Protein 6BNZ (pdb70)

Nearest PDB structures (foldseek):
  6bnz-assembly1_A  TM=1.004E+00  e=2.326E-63  Zea mays
  6bnx-assembly1_A  TM=9.933E-01  e=1.736E-59  Zea mays
  5d7z-assembly1_A  TM=9.931E-01  e=3.543E-59  Zea mays
  4mts-assembly1_B  TM=9.315E-01  e=2.287E-12  Pseudomonas aeruginosa PAO1
  4mtr-assembly1_B  TM=9.724E-01  e=2.777E-11  Pseudomonas aeruginosa PAO1

Structure (mmCIF, N/CA/C/O backbone):
data_6BNZ
#
_entry.id   6BNZ
#
_cell.length_a   69.890
_cell.length_b   69.890
_cell.length_c   119.690
_cell.angle_alpha   90.00
_cell.angle_beta   90.00
_cell.angle_gamma   90.00
#
_symmetry.space_group_name_H-M   'P 41 21 2'
#
loop_
_entity.id
_entity.type
_entity.pdbx_description
1 polymer 'Lactoylglutathione lyase'
2 non-polymer 'COBALT (II) ION'
3 non-polymer GLUTATHIONE
4 non-polymer 'FORMIC ACID'
5 water water
#
loop_
_atom_site.group_PDB
_atom_site.id
_atom_site.type_symbol
_atom_site.label_atom_id
_atom_site.label_alt_id
_atom_site.label_comp_id
_atom_site.label_asym_id
_atom_site.label_entity_id
_atom_site.label_seq_id
_atom_site.pdbx_PDB_ins_code
_atom_site.Cartn_x
_atom_site.Cartn_y
_atom_site.Cartn_z
_atom_site.occupancy
_atom_site.B_iso_or_equiv
_atom_site.auth_seq_id
_atom_site.auth_comp_id
_atom_site.auth_asym_id
_atom_site.auth_atom_id
_atom_site.pdbx_PDB_model_num
ATOM 1 N N . VAL A 1 20 ? -11.370 -1.362 -7.791 1.00 68.29 14 VAL A N 1
ATOM 2 C CA . VAL A 1 20 ? -12.141 -0.226 -8.400 1.00 73.74 14 VAL A CA 1
ATOM 3 C C . VAL A 1 20 ? -12.122 1.050 -7.514 1.00 74.00 14 VAL A C 1
ATOM 4 O O . VAL A 1 20 ? -13.074 1.826 -7.459 1.00 80.11 14 VAL A O 1
ATOM 8 N N . VAL A 1 21 ? -11.000 1.259 -6.835 1.00 78.22 15 VAL A N 1
ATOM 9 C CA . VAL A 1 21 ? -10.682 2.550 -6.210 1.00 65.39 15 VAL A CA 1
ATOM 10 C C . VAL A 1 21 ? -9.685 3.339 -7.125 1.00 61.54 15 VAL A C 1
ATOM 11 O O . VAL A 1 21 ? -9.088 4.353 -6.726 1.00 57.49 15 VAL A O 1
ATOM 15 N N . ASP A 1 22 ? -9.568 2.855 -8.377 1.00 62.82 16 ASP A N 1
ATOM 16 C CA . ASP A 1 22 ? -9.199 3.645 -9.599 1.00 52.11 16 ASP A CA 1
ATOM 17 C C . ASP A 1 22 ? -10.136 4.851 -9.936 1.00 43.87 16 ASP A C 1
ATOM 18 O O . ASP A 1 22 ? -9.982 5.543 -10.964 1.00 42.31 16 ASP A O 1
ATOM 23 N N . TRP A 1 23 ? -11.126 5.078 -9.079 1.00 35.52 17 TRP A N 1
ATOM 24 C CA . TRP A 1 23 ? -11.778 6.389 -9.032 1.00 30.80 17 TRP A CA 1
ATOM 25 C C . TRP A 1 23 ? -10.706 7.476 -8.822 1.00 30.26 17 TRP A C 1
ATOM 26 O O . TRP A 1 23 ? -10.792 8.581 -9.404 1.00 27.66 17 TRP A O 1
ATOM 37 N N . HIS A 1 24 ? -9.705 7.193 -7.965 1.00 27.36 18 HIS A N 1
ATOM 38 C CA . HIS A 1 24 ? -8.651 8.219 -7.721 1.00 30.96 18 HIS A CA 1
ATOM 39 C C . HIS A 1 24 ? -8.071 8.766 -9.026 1.00 33.28 18 HIS A C 1
ATOM 40 O O . HIS A 1 24 ? -7.834 9.987 -9.150 1.00 31.92 18 HIS A O 1
ATOM 47 N N . LYS A 1 25 ? -7.855 7.876 -10.001 1.00 32.56 19 LYS A N 1
ATOM 48 C CA . LYS A 1 25 ? -7.249 8.207 -11.296 1.00 33.77 19 LYS A CA 1
ATOM 49 C C . LYS A 1 25 ? -8.164 9.030 -12.203 1.00 31.54 19 LYS A C 1
ATOM 50 O O . LYS A 1 25 ? -7.688 9.886 -12.946 1.00 40.06 19 LYS A O 1
ATOM 56 N N . HIS A 1 26 ? -9.469 8.815 -12.090 1.00 28.95 20 HIS A N 1
ATOM 57 C CA . HIS A 1 26 ? -10.457 9.520 -12.892 1.00 30.00 20 HIS A CA 1
ATOM 58 C C . HIS A 1 26 ? -10.940 10.842 -12.281 1.00 29.28 20 HIS A C 1
ATOM 59 O O . HIS A 1 26 ? -11.522 11.647 -12.979 1.00 32.73 20 HIS A O 1
ATOM 66 N N . ASP A 1 27 ? -10.727 11.066 -10.996 1.00 24.92 21 ASP A N 1
ATOM 67 C CA . ASP A 1 27 ? -11.189 12.333 -10.345 1.00 20.94 21 ASP A CA 1
ATOM 68 C C . ASP A 1 27 ? -10.204 13.445 -10.677 1.00 21.71 21 ASP A C 1
ATOM 69 O O . ASP A 1 27 ? -9.102 13.170 -11.185 1.00 26.40 21 ASP A O 1
ATOM 74 N N . SER A 1 28 ? -10.603 14.684 -10.397 1.00 19.95 22 SER A N 1
ATOM 75 C CA . SER A 1 28 ? -9.711 15.843 -10.477 1.00 22.00 22 SER A CA 1
ATOM 76 C C . SER A 1 28 ? -9.839 16.581 -9.147 1.00 22.86 22 SER A C 1
ATOM 77 O O . SER A 1 28 ? -10.603 17.551 -9.008 1.00 24.59 22 SER A O 1
ATOM 80 N N . LYS A 1 29 ? -9.080 16.153 -8.146 1.00 20.55 23 LYS A N 1
ATOM 81 C CA . LYS A 1 29 ? -9.158 16.779 -6.806 1.00 16.96 23 LYS A CA 1
ATOM 82 C C . LYS A 1 29 ? -8.300 18.003 -6.711 1.00 17.82 23 LYS A C 1
ATOM 83 O O . LYS A 1 29 ? -7.388 18.141 -7.515 1.00 20.89 23 LYS A O 1
ATOM 89 N N . ARG A 1 30 ? -8.641 18.881 -5.761 1.00 19.68 24 ARG A N 1
ATOM 90 C CA . ARG A 1 30 ? -7.922 20.174 -5.663 1.00 19.58 24 ARG A CA 1
ATOM 91 C C . ARG A 1 30 ? -7.991 20.568 -4.243 1.00 20.38 24 ARG A C 1
ATOM 92 O O . ARG A 1 30 ? -9.058 20.516 -3.625 1.00 19.65 24 ARG A O 1
ATOM 100 N N . MET A 1 31 ? -6.841 20.991 -3.690 1.00 19.82 25 MET A N 1
ATOM 101 C CA . MET A 1 31 ? -6.834 21.608 -2.352 1.00 18.14 25 MET A CA 1
ATOM 102 C C . MET A 1 31 ? -7.557 22.963 -2.449 1.00 18.38 25 MET A C 1
ATOM 103 O O . MET A 1 31 ? -7.176 23.784 -3.330 1.00 19.48 25 MET A O 1
ATOM 108 N N . LEU A 1 32 ? -8.606 23.152 -1.633 1.00 15.83 26 LEU A N 1
ATOM 109 C CA . LEU A 1 32 ? -9.464 24.400 -1.757 1.00 17.51 26 LEU A CA 1
ATOM 110 C C . LEU A 1 32 ? -9.045 25.403 -0.705 1.00 17.96 26 LEU A C 1
ATOM 111 O O . LEU A 1 32 ? -8.695 26.588 -1.038 1.00 17.11 26 LEU A O 1
ATOM 116 N N . HIS A 1 33 ? -9.069 25.045 0.565 1.00 16.49 27 HIS A N 1
ATOM 117 C CA . HIS A 1 33 ? -8.685 26.024 1.626 1.00 1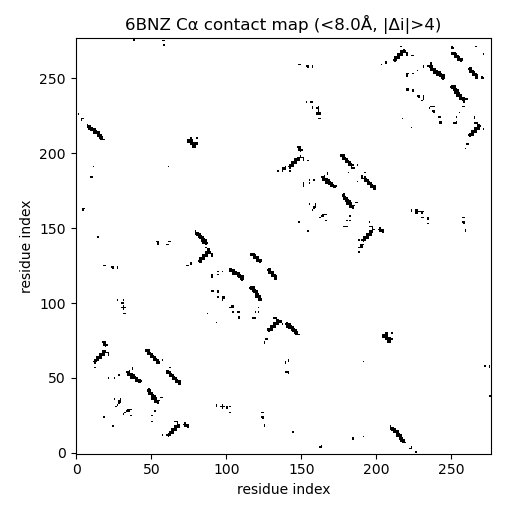6.05 27 HIS A CA 1
ATOM 118 C C . HIS A 1 33 ? -8.462 25.349 2.926 1.00 19.08 27 HIS A C 1
ATOM 119 O O . HIS A 1 33 ? -8.941 24.220 3.154 1.00 17.78 27 HIS A O 1
ATOM 126 N N . ALA A 1 34 ? -7.744 26.038 3.806 1.00 17.57 28 ALA A N 1
ATOM 127 C CA . ALA A 1 34 ? -7.670 25.680 5.198 1.00 15.79 28 ALA A CA 1
ATOM 128 C C . ALA A 1 34 ? -8.628 26.545 5.955 1.00 18.98 28 ALA A C 1
ATOM 129 O O . ALA A 1 34 ? -8.616 27.762 5.739 1.00 18.68 28 ALA A O 1
ATOM 131 N N . VAL A 1 35 ? -9.359 25.952 6.870 1.00 16.91 29 VAL A N 1
ATOM 132 C CA . VAL A 1 35 ? -10.320 26.694 7.673 1.00 16.06 29 VAL A CA 1
ATOM 133 C C . VAL A 1 35 ? -9.794 26.723 9.086 1.00 17.73 29 VAL A C 1
ATOM 134 O O . VAL A 1 35 ? -9.412 25.679 9.671 1.00 17.45 29 VAL A O 1
ATOM 138 N N . TYR A 1 36 ? -9.736 27.906 9.682 1.00 18.21 30 TYR A N 1
ATOM 139 C CA . TYR A 1 36 ? -9.286 28.000 11.056 1.00 17.52 30 TYR A CA 1
ATOM 140 C C . TYR A 1 36 ? -9.771 29.315 11.696 1.00 18.81 30 TYR A C 1
ATOM 141 O O . TYR A 1 36 ? -10.288 30.188 10.980 1.00 19.27 30 TYR A O 1
ATOM 150 N N . ARG A 1 37 ? -9.616 29.403 13.017 1.00 18.17 31 ARG A N 1
ATOM 151 C CA . ARG A 1 37 ? -10.316 30.438 13.813 1.00 17.99 31 ARG A CA 1
ATOM 152 C C . ARG A 1 37 ? -9.351 31.528 14.239 1.00 19.52 31 ARG A C 1
ATOM 153 O O . ARG A 1 37 ? -8.185 31.268 14.535 1.00 19.88 31 ARG A O 1
ATOM 161 N N . VAL A 1 38 ? -9.873 32.766 14.286 1.00 20.50 32 VAL A N 1
ATOM 162 C CA . VAL A 1 38 ? -9.029 33.951 14.608 1.00 21.52 32 VAL A CA 1
ATOM 163 C C . VAL A 1 38 ? -9.761 34.787 15.655 1.00 21.51 32 VAL A C 1
ATOM 164 O O . VAL A 1 38 ? -10.979 34.900 15.626 1.00 22.12 32 VAL A O 1
ATOM 168 N N . GLY A 1 39 ? -8.968 35.347 16.585 1.00 25.16 33 GLY A N 1
ATOM 169 C CA . GLY A 1 39 ? -9.482 36.201 17.691 1.00 26.99 33 GLY A CA 1
ATOM 170 C C . GLY A 1 39 ? -9.969 37.569 17.267 1.00 28.76 33 GLY A C 1
ATOM 171 O O . GLY A 1 39 ? -10.955 38.109 17.818 1.00 31.94 33 GLY A O 1
ATOM 172 N N . ASP A 1 40 ? -9.352 38.075 16.202 1.00 28.48 34 ASP A N 1
ATOM 173 C CA . ASP A 1 40 ? -9.586 39.457 15.734 1.00 29.28 34 ASP A CA 1
ATOM 174 C C . ASP A 1 40 ? -9.472 39.470 14.213 1.00 26.41 34 ASP A C 1
ATOM 175 O O . ASP A 1 40 ? -8.374 39.483 13.677 1.00 27.09 34 ASP A O 1
ATOM 180 N N . LEU A 1 41 ? -10.613 39.457 13.546 1.00 26.17 35 LEU A N 1
ATOM 181 C CA . LEU A 1 41 ? -10.653 39.311 12.081 1.00 28.07 35 LEU A CA 1
ATOM 182 C C . LEU A 1 41 ? -9.962 40.446 11.343 1.00 27.70 35 LEU A C 1
ATOM 183 O O . 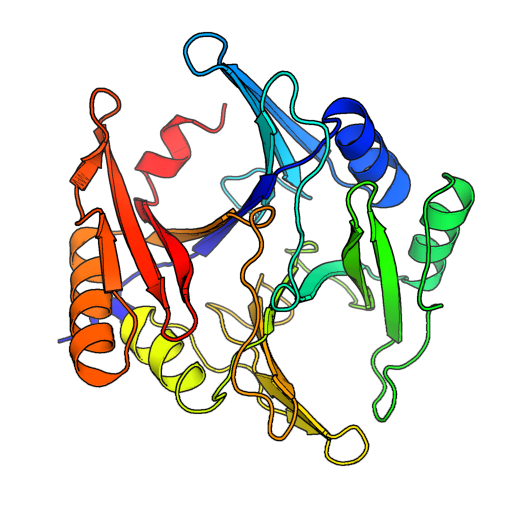LEU A 1 41 ? -9.105 40.227 10.475 1.00 25.92 35 LEU A O 1
ATOM 188 N N . ASP A 1 42 ? -10.260 41.686 11.755 1.00 30.04 36 ASP A N 1
ATOM 189 C CA . ASP A 1 42 ? -9.615 42.819 11.127 1.00 28.50 36 ASP A CA 1
ATOM 190 C C . ASP A 1 42 ? -8.106 42.842 11.323 1.00 26.04 36 ASP A C 1
ATOM 191 O O . ASP A 1 42 ? -7.360 43.194 10.390 1.00 26.78 36 ASP A O 1
ATOM 196 N N . ARG A 1 43 ? -7.622 42.411 12.502 1.00 27.03 37 ARG A N 1
ATOM 197 C CA . ARG A 1 43 ? -6.207 42.373 12.775 1.00 26.70 37 ARG A CA 1
ATOM 198 C C . ARG A 1 43 ? -5.499 41.348 11.867 1.00 25.01 37 ARG A C 1
ATOM 199 O O . ARG A 1 43 ? -4.446 41.595 11.313 1.00 25.19 37 ARG A O 1
ATOM 207 N N . THR A 1 44 ? -6.162 40.194 11.702 1.00 21.14 38 THR A N 1
ATOM 208 C CA . THR A 1 44 ? -5.551 39.167 10.823 1.00 22.33 38 THR A CA 1
ATOM 209 C C . THR A 1 44 ? -5.592 39.584 9.369 1.00 20.56 38 THR A C 1
ATOM 210 O O . THR A 1 44 ? -4.616 39.354 8.656 1.00 20.71 38 THR A O 1
ATOM 214 N N . ILE A 1 45 ? -6.718 40.127 8.918 1.00 21.29 39 ILE A N 1
ATOM 215 C CA . ILE A 1 45 ? -6.809 40.622 7.535 1.00 21.21 39 ILE A CA 1
ATOM 216 C C . ILE A 1 45 ? -5.653 41.609 7.246 1.00 21.44 39 ILE A C 1
ATOM 217 O O . ILE A 1 45 ? -4.956 41.491 6.192 1.00 22.73 39 ILE A O 1
ATOM 222 N N . LYS A 1 46 ? -5.457 42.553 8.181 1.00 22.22 40 LYS A N 1
ATOM 223 C CA . LYS A 1 46 ? -4.445 43.578 7.965 1.00 24.25 40 LYS A CA 1
ATOM 224 C C . LYS A 1 46 ? -3.063 42.921 7.928 1.00 21.45 40 LYS A C 1
ATOM 225 O O . LYS A 1 46 ? -2.261 43.222 7.057 1.00 22.57 40 LYS A O 1
ATOM 231 N N . TYR A 1 47 ? -2.832 41.970 8.844 1.00 22.35 41 TYR A N 1
ATOM 232 C CA . TYR A 1 47 ? -1.532 41.286 8.844 1.00 23.05 41 TYR A CA 1
ATOM 233 C C . TYR A 1 47 ? -1.320 40.501 7.525 1.00 22.61 41 TYR A C 1
ATOM 234 O O . TYR A 1 47 ? -0.250 40.574 6.891 1.00 20.95 41 TYR A O 1
ATOM 243 N N . TYR A 1 48 ? -2.332 39.735 7.081 1.00 19.45 42 TYR A N 1
ATOM 244 C CA . TYR A 1 48 ? -2.059 38.964 5.851 1.00 19.64 42 TYR A CA 1
ATOM 245 C C . TYR A 1 48 ? -1.902 39.805 4.571 1.00 20.24 42 TYR A C 1
ATOM 246 O O . TYR A 1 48 ? -1.155 39.437 3.666 1.00 20.99 42 TYR A O 1
ATOM 255 N N . THR A 1 49 ? -2.687 40.884 4.475 1.00 21.12 43 THR A N 1
ATOM 256 C CA . THR A 1 49 ? -2.569 41.723 3.259 1.00 21.81 43 THR A CA 1
ATOM 257 C C . THR A 1 49 ? -1.228 42.521 3.287 1.00 20.64 43 THR A C 1
ATOM 258 O O . THR A 1 49 ? -0.455 42.484 2.302 1.00 22.38 43 THR A O 1
ATOM 262 N N . GLU A 1 50 ? -0.950 43.133 4.425 1.00 22.36 44 GLU A N 1
ATOM 263 C CA . GLU A 1 50 ? 0.220 44.029 4.518 1.00 24.85 44 GLU A CA 1
ATOM 264 C C . GLU A 1 50 ? 1.561 43.269 4.694 1.00 23.77 44 GLU A C 1
ATOM 265 O O . GLU A 1 50 ? 2.547 43.572 3.969 1.00 24.03 44 GLU A O 1
ATOM 271 N N . CYS A 1 51 ? 1.608 42.298 5.610 1.00 23.14 45 CYS A N 1
ATOM 272 C CA . CYS A 1 51 ? 2.842 41.508 5.836 1.00 21.89 45 CYS A CA 1
ATOM 273 C C . CYS A 1 51 ? 3.062 40.451 4.752 1.00 22.73 45 CYS A C 1
ATOM 274 O O . CYS A 1 51 ? 4.159 40.319 4.208 1.00 23.30 45 CYS A O 1
ATOM 277 N N . PHE A 1 52 ? 2.000 39.694 4.435 1.00 22.52 46 PHE A N 1
ATOM 278 C CA . PHE A 1 52 ? 2.178 38.555 3.559 1.00 20.89 46 PHE A CA 1
ATOM 279 C C . PHE A 1 52 ? 1.826 38.753 2.097 1.00 22.49 46 PHE A C 1
ATOM 280 O O . PHE A 1 52 ? 2.106 37.856 1.278 1.00 24.47 46 PHE A O 1
ATOM 288 N N . GLY A 1 53 ? 1.231 39.902 1.764 1.00 21.46 47 GLY A N 1
ATOM 289 C CA . GLY A 1 53 ? 0.845 40.225 0.391 1.00 22.65 47 GLY A CA 1
ATOM 290 C C . GLY A 1 53 ? -0.328 39.418 -0.141 1.00 21.21 47 GLY A C 1
ATOM 291 O O . GLY A 1 53 ? -0.512 39.315 -1.360 1.00 22.75 47 GLY A O 1
ATOM 292 N N . MET A 1 54 ? -1.157 38.911 0.771 1.00 21.42 48 MET A N 1
ATOM 293 C CA . MET A 1 54 ? -2.366 38.217 0.337 1.00 18.91 48 MET A CA 1
ATOM 294 C C . MET A 1 54 ? -3.407 39.233 -0.126 1.00 20.85 48 MET A C 1
ATOM 295 O O . MET A 1 54 ? -3.354 40.443 0.251 1.00 21.63 48 MET A O 1
ATOM 300 N N . LYS A 1 55 ? -4.380 38.735 -0.889 1.00 20.18 49 LYS A N 1
ATOM 301 C CA . LYS A 1 55 ? -5.562 39.524 -1.259 1.00 19.47 49 LYS A CA 1
ATOM 302 C C . LYS A 1 55 ? -6.682 39.132 -0.336 1.00 22.61 49 LYS A C 1
ATOM 303 O O . LYS A 1 55 ? -6.882 37.947 -0.061 1.00 21.60 49 LYS A O 1
ATOM 309 N N . LEU A 1 56 ? -7.523 40.098 0.030 1.00 21.06 50 LEU A N 1
ATOM 310 C CA . LEU A 1 56 ? -8.797 39.809 0.681 1.00 21.68 50 LEU A CA 1
ATOM 311 C C . LEU A 1 56 ? -9.749 39.497 -0.439 1.00 22.75 50 LEU A C 1
ATOM 312 O O . LEU A 1 56 ? -10.058 40.381 -1.304 1.00 23.07 50 LEU A O 1
ATOM 317 N N . LEU A 1 57 ? -10.276 38.269 -0.425 1.00 21.62 51 LEU A N 1
ATOM 318 C CA . LEU A 1 57 ? -11.049 37.787 -1.575 1.00 20.98 51 LEU A CA 1
ATOM 319 C C . LEU A 1 57 ? -12.524 38.026 -1.349 1.00 22.90 51 LEU A C 1
ATOM 320 O O . LEU A 1 57 ? -13.221 38.530 -2.241 1.00 26.29 51 LEU A O 1
ATOM 325 N N . ARG A 1 58 ? -13.031 37.666 -0.189 1.00 23.48 52 ARG A N 1
ATOM 326 C CA . ARG A 1 58 ? -14.467 37.686 0.162 1.00 25.85 52 ARG A CA 1
ATOM 327 C C . ARG A 1 58 ? -14.541 37.814 1.679 1.00 25.75 52 ARG A C 1
ATOM 328 O O . ARG A 1 58 ? -13.683 37.275 2.422 1.00 24.39 52 ARG A O 1
ATOM 336 N N . LYS A 1 59 ? -15.602 38.455 2.148 1.00 27.21 53 LYS A N 1
ATOM 337 C CA . LYS A 1 59 ? -15.883 38.521 3.564 1.00 30.95 53 LYS A CA 1
ATOM 338 C C . LYS A 1 59 ? -17.373 38.238 3.668 1.00 33.55 53 LYS A C 1
ATOM 339 O O . LYS A 1 59 ? -18.143 38.706 2.812 1.00 32.70 53 LYS A O 1
ATOM 345 N N . ARG A 1 60 ? -17.795 37.434 4.635 1.00 32.34 54 ARG A N 1
ATOM 346 C CA . ARG A 1 60 ? -19.235 37.096 4.816 1.00 33.26 54 ARG A CA 1
ATOM 347 C C . ARG A 1 60 ? -19.592 37.138 6.291 1.00 33.54 54 ARG A C 1
ATOM 348 O O . ARG A 1 60 ? -19.076 36.329 7.088 1.00 29.21 54 ARG A O 1
ATOM 356 N N . ASP A 1 61 ? -20.516 38.020 6.653 1.00 33.60 55 ASP A N 1
ATOM 357 C CA . ASP A 1 61 ? -21.021 38.045 8.040 1.00 35.47 55 ASP A CA 1
ATOM 358 C C . ASP A 1 61 ? -22.228 37.119 8.232 1.00 38.64 55 ASP A C 1
ATOM 359 O O . ASP A 1 61 ? -23.088 37.034 7.372 1.00 38.71 55 ASP A O 1
ATOM 364 N N . VAL A 1 62 ? -22.257 36.339 9.310 1.00 35.30 56 VAL A N 1
ATOM 365 C CA . VAL A 1 62 ? -23.332 35.342 9.522 1.00 36.05 56 VAL A CA 1
ATOM 366 C C . VAL A 1 62 ? -23.951 35.530 10.948 1.00 43.86 56 VAL A C 1
ATOM 367 O O . VAL A 1 62 ? -23.833 34.621 11.783 1.00 39.38 56 VAL A O 1
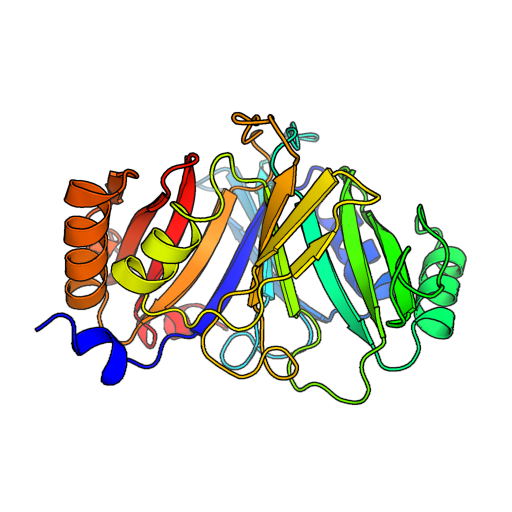ATOM 371 N N . PRO A 1 63 ? -24.625 36.686 11.218 1.00 44.05 57 PRO A N 1
ATOM 372 C CA . PRO A 1 63 ? -25.267 36.906 12.548 1.00 46.58 57 PRO A CA 1
ATOM 373 C C . PRO A 1 63 ? -26.199 35.815 13.075 1.00 45.72 57 PRO A C 1
ATOM 374 O O . PRO A 1 63 ? -26.166 35.509 14.261 1.00 42.80 57 PRO A O 1
ATOM 378 N N . ASP A 1 64 ? -26.992 35.182 12.217 1.00 49.85 58 ASP A N 1
ATOM 379 C CA . ASP A 1 64 ? -27.862 34.081 12.687 1.00 53.36 58 ASP A CA 1
ATOM 380 C C . ASP A 1 64 ? -27.092 32.967 13.404 1.00 52.82 58 ASP A C 1
ATOM 381 O O . ASP A 1 64 ? -27.640 32.322 14.308 1.00 51.41 58 ASP A O 1
ATOM 386 N N . GLU A 1 65 ? -25.826 32.764 13.008 1.00 47.42 59 GLU A N 1
ATOM 387 C CA . GLU A 1 65 ? -24.987 31.683 13.538 1.00 44.70 59 GLU A CA 1
ATOM 388 C C . GLU A 1 65 ? -23.808 32.209 14.359 1.00 37.74 59 GLU A C 1
ATOM 389 O O . GLU A 1 65 ? -22.958 31.423 14.835 1.00 39.52 59 GLU A O 1
ATOM 395 N N . LYS A 1 66 ? -23.783 33.534 14.522 1.00 33.17 60 LYS A N 1
ATOM 396 C CA . LYS A 1 66 ? -22.828 34.251 15.341 1.00 36.20 60 LYS A CA 1
ATOM 397 C C . LYS A 1 66 ? -21.358 34.131 14.913 1.00 37.56 60 LYS A C 1
ATOM 398 O O . LYS A 1 66 ? -20.448 33.993 15.759 1.00 33.09 60 LYS A O 1
ATOM 404 N N . TYR A 1 67 ? -21.117 34.250 13.612 1.00 31.76 61 TYR A N 1
ATOM 405 C CA . TYR A 1 67 ? -19.720 34.325 13.135 1.00 29.69 61 TYR A CA 1
ATOM 406 C C . TYR A 1 67 ? -19.533 35.210 11.888 1.00 30.42 61 TYR A C 1
ATOM 407 O O . TYR A 1 67 ? -20.516 35.574 11.248 1.00 31.97 61 TYR A O 1
ATOM 416 N N . THR A 1 68 ? -18.288 35.516 11.543 1.00 28.17 62 THR A N 1
ATOM 417 C CA . THR A 1 68 ? -17.922 36.175 10.282 1.00 29.30 62 THR A CA 1
ATOM 418 C C . THR A 1 68 ? -16.777 35.400 9.624 1.00 27.63 62 THR A C 1
ATOM 419 O O . THR A 1 68 ? -15.835 34.980 10.325 1.00 26.47 62 THR A O 1
ATOM 423 N N . ASN A 1 69 ? -16.827 35.248 8.295 1.00 25.25 63 ASN A N 1
ATOM 424 C CA . ASN A 1 69 ? -15.712 34.604 7.592 1.00 23.37 63 ASN A CA 1
ATOM 425 C C . ASN A 1 69 ? -14.984 35.619 6.752 1.00 24.35 63 ASN A C 1
ATOM 426 O O . ASN A 1 69 ? -15.585 36.586 6.250 1.00 24.80 63 ASN A O 1
ATOM 431 N N . ALA A 1 70 ? -13.698 35.361 6.531 1.00 21.31 64 ALA A N 1
ATOM 432 C CA . ALA A 1 70 ? -12.966 36.085 5.497 1.00 20.64 64 ALA A CA 1
ATOM 433 C C . ALA A 1 70 ? -12.150 35.048 4.746 1.00 20.46 64 ALA A C 1
ATOM 434 O O . ALA A 1 70 ? -11.612 34.099 5.358 1.00 22.32 64 ALA A O 1
ATOM 436 N N . PHE A 1 71 ? -11.974 35.259 3.451 1.00 19.94 65 PHE A N 1
ATOM 437 C CA . PHE A 1 71 ? -11.232 34.342 2.614 1.00 20.63 65 PHE A CA 1
ATOM 438 C C . PHE A 1 71 ? -10.118 35.155 2.013 1.00 18.49 65 PHE A C 1
ATOM 439 O O . PHE A 1 71 ? -10.396 36.225 1.433 1.00 20.68 65 PHE A O 1
ATOM 447 N N . LEU A 1 72 ? -8.883 34.655 2.119 1.00 17.95 66 LEU A N 1
ATOM 448 C CA . LEU A 1 72 ? -7.709 35.379 1.558 1.00 18.27 66 LEU A CA 1
ATOM 449 C C . LEU A 1 72 ? -6.811 34.435 0.823 1.00 19.86 66 LEU A C 1
ATOM 450 O O . LEU A 1 72 ? -6.756 33.244 1.166 1.00 20.36 66 LEU A O 1
ATOM 455 N N . GLY A 1 73 ? -6.087 34.933 -0.168 1.00 18.61 67 GLY A N 1
ATOM 456 C CA . GLY A 1 73 ? -5.114 34.097 -0.881 1.00 19.46 67 GLY A CA 1
ATOM 457 C C . GLY A 1 73 ? -4.443 34.922 -1.938 1.00 20.35 67 GLY A C 1
ATOM 458 O O . GLY A 1 73 ? -4.523 36.170 -1.896 1.00 22.50 67 GLY A O 1
ATOM 459 N N . PHE A 1 74 ? -3.842 34.266 -2.898 1.00 18.19 68 PHE A N 1
ATOM 460 C CA . PHE A 1 74 ? -3.008 34.954 -3.899 1.00 16.80 68 PHE A CA 1
ATOM 461 C C . PHE A 1 74 ? -3.680 34.955 -5.283 1.00 18.75 68 PHE A C 1
ATOM 462 O O . PHE A 1 74 ? -3.158 35.531 -6.228 1.00 20.63 68 PHE A O 1
ATOM 470 N N . GLY A 1 75 ? -4.860 34.328 -5.356 1.00 17.91 69 GLY A N 1
ATOM 471 C CA . GLY A 1 75 ? -5.648 34.314 -6.573 1.00 18.39 69 GLY A CA 1
ATOM 472 C C . GLY A 1 75 ? -7.060 33.906 -6.258 1.00 17.09 69 GLY A C 1
ATOM 473 O O . GLY A 1 75 ? -7.410 33.723 -5.091 1.00 19.16 69 GLY A O 1
ATOM 474 N N . PRO A 1 76 ? -7.941 33.899 -7.292 1.00 18.88 70 PRO A N 1
ATOM 475 C CA . PRO A 1 76 ? -9.354 33.645 -7.012 1.00 18.39 70 PRO A CA 1
ATOM 476 C C . PRO A 1 76 ? -9.582 32.207 -6.578 1.00 19.10 70 PRO A C 1
ATOM 477 O O . PRO A 1 76 ? -8.772 31.321 -6.913 1.00 19.18 70 PRO A O 1
ATOM 481 N N . GLU A 1 77 ? -10.589 32.013 -5.769 1.00 17.81 71 GLU A N 1
ATOM 482 C CA . GLU A 1 77 ? -10.818 30.717 -5.067 1.00 17.08 71 GLU A CA 1
ATOM 483 C C . GLU A 1 77 ? -11.160 29.599 -6.033 1.00 19.42 71 GLU A C 1
ATOM 484 O O . GLU A 1 77 ? -11.050 28.432 -5.625 1.00 18.07 71 GLU A O 1
ATOM 490 N N . ASN A 1 78 ? -11.567 29.898 -7.281 1.00 19.24 72 ASN A N 1
ATOM 491 C CA . ASN A 1 78 ? -11.821 28.831 -8.259 1.00 18.53 72 ASN A CA 1
ATOM 492 C C . ASN A 1 78 ? -10.571 28.198 -8.816 1.00 20.44 72 ASN A C 1
ATOM 493 O O . ASN A 1 78 ? -10.656 27.103 -9.386 1.00 21.99 72 ASN A O 1
ATOM 498 N N . THR A 1 79 ? -9.423 28.876 -8.678 1.00 18.97 73 THR A N 1
ATOM 499 C CA . THR A 1 79 ? -8.144 28.386 -9.249 1.00 19.16 73 THR A CA 1
ATOM 500 C C . THR A 1 79 ? -7.107 28.219 -8.186 1.00 20.37 73 THR A C 1
ATOM 501 O O . THR A 1 79 ? -6.162 27.457 -8.410 1.00 22.45 73 THR A O 1
ATOM 505 N N . ASN A 1 80 ? -7.274 28.905 -7.048 1.00 18.46 74 ASN A N 1
ATOM 506 C CA . ASN A 1 80 ? -6.214 28.898 -6.033 1.00 18.68 74 ASN A CA 1
ATOM 507 C C . ASN A 1 80 ? -6.655 28.385 -4.670 1.00 19.54 74 ASN A C 1
ATOM 508 O O . ASN A 1 80 ? -7.858 28.310 -4.347 1.00 18.81 74 ASN A O 1
ATOM 513 N N . PHE A 1 81 ? -5.663 28.066 -3.830 1.00 16.74 75 PHE A N 1
ATOM 514 C CA . PHE A 1 81 ? -5.931 27.675 -2.455 1.00 16.36 75 PHE A CA 1
ATOM 515 C C . PHE A 1 81 ? -6.065 28.957 -1.640 1.00 19.28 75 PHE A C 1
ATOM 516 O O . PHE A 1 81 ? -5.438 29.955 -1.985 1.00 21.66 75 PHE A O 1
ATOM 524 N N . ALA A 1 82 ? -6.845 28.936 -0.591 1.00 17.30 76 ALA A N 1
ATOM 525 C CA . ALA A 1 82 ? -7.118 30.084 0.228 1.00 17.48 76 ALA A CA 1
ATOM 526 C C . ALA A 1 82 ? -7.078 29.751 1.706 1.00 18.33 76 ALA A C 1
ATOM 527 O O . ALA A 1 82 ? -7.096 28.529 2.094 1.00 17.86 76 ALA A O 1
ATOM 529 N N . VAL A 1 83 ? -7.014 30.768 2.573 1.00 17.60 77 VAL A N 1
ATOM 530 C CA . VAL A 1 83 ? -7.339 30.567 3.955 1.00 19.10 77 VAL A CA 1
ATOM 531 C C . VAL A 1 83 ? -8.748 31.049 4.211 1.00 19.53 77 VAL A C 1
ATOM 532 O O . VAL A 1 83 ? -9.168 32.130 3.704 1.00 20.93 77 VAL A O 1
ATOM 536 N N . GLU A 1 84 ? -9.548 30.234 4.921 1.00 16.63 78 GLU A N 1
ATOM 537 C CA . GLU A 1 84 ? -10.888 30.634 5.331 1.00 18.07 78 GLU A CA 1
ATOM 538 C C . GLU A 1 84 ? -10.830 30.891 6.827 1.00 19.51 78 GLU A C 1
ATOM 539 O O . GLU A 1 84 ? -10.597 29.968 7.645 1.00 20.61 78 GLU A O 1
ATOM 545 N N . LEU A 1 85 ? -10.950 32.169 7.210 1.00 18.13 79 LEU A N 1
ATOM 546 C CA . LEU A 1 85 ? -10.838 32.567 8.596 1.00 18.92 79 LEU A CA 1
ATOM 547 C C . LEU A 1 85 ? -12.230 32.607 9.217 1.00 20.79 79 LEU A C 1
ATOM 548 O O . LEU A 1 85 ? -13.163 33.124 8.577 1.00 21.88 79 LEU A O 1
ATOM 553 N N . THR A 1 86 ? -12.349 32.083 10.434 1.00 20.46 80 THR A N 1
ATOM 554 C CA . THR A 1 86 ? -13.615 32.097 11.168 1.00 20.84 80 THR A CA 1
ATOM 555 C C . THR A 1 86 ? -13.431 32.929 12.432 1.00 21.66 80 THR A C 1
ATOM 556 O O . THR A 1 86 ? -12.564 32.616 13.276 1.00 21.82 80 THR A O 1
ATOM 560 N N . TYR A 1 87 ? -14.227 34.015 12.532 1.00 22.89 81 TYR A N 1
ATOM 561 C CA . TYR A 1 87 ? -14.254 34.805 13.717 1.00 25.41 81 TYR A CA 1
ATOM 562 C C . TYR A 1 87 ? -15.595 34.543 14.363 1.00 26.36 81 TYR A C 1
ATOM 563 O O . TYR A 1 87 ? -16.662 34.724 13.711 1.00 27.13 81 TYR A O 1
ATOM 572 N N . ASN A 1 88 ? -15.531 34.045 15.603 1.00 23.88 82 ASN A N 1
ATOM 573 C CA . ASN A 1 88 ? -16.722 33.738 16.425 1.00 26.44 82 ASN A CA 1
ATOM 574 C C . ASN A 1 88 ? -16.973 34.937 17.333 1.00 31.95 82 ASN A C 1
ATOM 575 O O . ASN A 1 88 ? -16.048 35.437 17.981 1.00 30.99 82 ASN A O 1
ATOM 580 N N . TYR A 1 89 ? -18.203 35.455 17.286 1.00 35.71 83 TYR A N 1
ATOM 581 C CA . TYR A 1 89 ? -18.517 36.640 18.065 1.00 38.58 83 TYR A CA 1
ATOM 582 C C . TYR A 1 89 ? -18.142 36.427 19.529 1.00 31.26 83 TYR A C 1
ATOM 583 O O . TYR A 1 89 ? -18.587 35.444 20.149 1.00 34.29 83 TYR A O 1
ATOM 592 N N . GLY A 1 90 ? -17.318 37.349 19.989 1.00 33.63 84 GLY A N 1
ATOM 593 C CA . GLY A 1 90 ? -16.905 37.466 21.416 1.00 38.66 84 GLY A CA 1
ATOM 594 C C . GLY A 1 90 ? -16.046 36.298 21.873 1.00 41.56 84 GLY A C 1
ATOM 595 O O . GLY A 1 90 ? -16.132 35.864 23.022 1.00 45.46 84 GLY A O 1
ATOM 596 N N . VAL A 1 91 ? -15.234 35.788 20.945 1.00 35.83 85 VAL A N 1
ATOM 597 C CA . VAL A 1 91 ? -14.203 34.777 21.223 1.00 29.59 85 VAL A CA 1
ATOM 598 C C . VAL A 1 91 ? -12.887 35.402 20.717 1.00 31.41 85 VAL A C 1
ATOM 599 O O . VAL A 1 91 ? -12.717 35.635 19.499 1.00 32.19 85 VAL A O 1
ATOM 603 N N . ASP A 1 92 ? -11.963 35.723 21.626 1.00 29.24 86 ASP A N 1
ATOM 604 C CA . ASP A 1 92 ? -10.745 36.429 21.232 1.00 29.18 86 ASP A CA 1
ATOM 605 C C . ASP A 1 92 ? -9.423 35.604 21.242 1.00 25.78 86 ASP A C 1
ATOM 606 O O . ASP A 1 92 ? -8.330 36.126 20.949 1.00 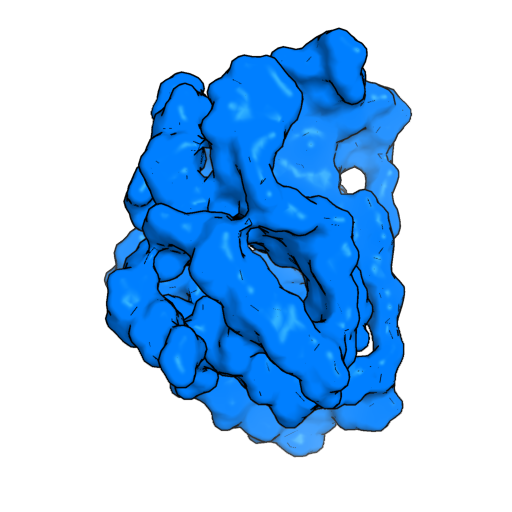29.24 86 ASP A O 1
ATOM 611 N N . LYS A 1 93 ? -9.564 34.318 21.552 1.00 25.92 87 LYS A N 1
ATOM 612 C CA . LYS A 1 93 ? -8.414 33.414 21.512 1.00 27.63 87 LYS A CA 1
ATOM 613 C C . LYS A 1 93 ? -8.814 31.956 21.417 1.00 26.03 87 LYS A C 1
ATOM 614 O O . LYS A 1 93 ? -9.902 31.577 21.823 1.00 25.03 87 LYS A O 1
ATOM 620 N N . TYR A 1 94 ? -7.869 31.154 20.892 1.00 22.19 88 TYR A N 1
ATOM 621 C CA . TYR A 1 94 ? -8.021 29.711 20.706 1.00 20.49 88 TYR A CA 1
ATOM 622 C C . TYR A 1 94 ? -6.758 29.003 21.138 1.00 19.36 88 TYR A C 1
ATOM 623 O O . TYR A 1 94 ? -5.678 29.629 21.168 1.00 22.09 88 TYR A O 1
ATOM 632 N N . ASP A 1 95 ? -6.896 27.722 21.448 1.00 20.07 89 ASP A N 1
ATOM 633 C CA . ASP A 1 95 ? -5.725 26.853 21.687 1.00 19.10 89 ASP A CA 1
ATOM 634 C C . ASP A 1 95 ? -5.223 26.354 20.338 1.00 20.87 89 ASP A C 1
ATOM 635 O O . ASP A 1 95 ? -5.887 25.570 19.657 1.00 20.37 89 ASP A O 1
ATOM 640 N N . ILE A 1 96 ? -4.019 26.752 19.970 1.00 18.22 90 ILE A N 1
ATOM 641 C CA . ILE A 1 96 ? -3.436 26.212 18.741 1.00 17.42 90 ILE A CA 1
ATOM 642 C C . ILE A 1 96 ? -3.204 24.694 18.871 1.00 19.05 90 ILE A C 1
ATOM 643 O O . ILE A 1 96 ? -3.424 23.934 17.903 1.00 17.96 90 ILE A O 1
ATOM 648 N N . GLY A 1 97 ? -2.816 24.236 20.069 1.00 17.17 91 GLY A N 1
ATOM 649 C CA . GLY A 1 97 ? -2.398 22.825 20.232 1.00 18.75 91 GLY A CA 1
ATOM 650 C C . GLY A 1 97 ? -1.019 22.568 19.714 1.00 16.61 91 GLY A C 1
ATOM 651 O O . GLY A 1 97 ? -0.443 23.402 19.017 1.00 17.57 91 GLY A O 1
ATOM 652 N N . THR A 1 98 ? -0.541 21.352 20.047 1.00 17.59 92 THR A N 1
ATOM 653 C CA . THR A 1 98 ? 0.809 20.973 19.661 1.00 18.51 92 THR A CA 1
ATOM 654 C C . THR A 1 98 ? 0.929 20.295 18.303 1.00 19.10 92 THR A C 1
ATOM 655 O O . THR A 1 98 ? 2.026 20.156 17.797 1.00 18.49 92 THR A O 1
ATOM 659 N N . GLY A 1 99 ? -0.177 19.808 17.737 1.00 17.74 93 GLY A N 1
ATOM 660 C CA . GLY A 1 99 ? -0.061 19.091 16.471 1.00 17.56 93 GLY A CA 1
ATOM 661 C C . GLY A 1 99 ? 0.010 19.981 15.242 1.00 14.67 93 GLY A C 1
ATOM 662 O O . GLY A 1 99 ? 0.538 19.635 14.173 1.00 16.93 93 GLY A O 1
ATOM 663 N N . PHE A 1 100 ? -0.635 21.165 15.331 1.00 16.05 94 PHE A N 1
ATOM 664 C CA . PHE A 1 100 ? -0.681 22.004 14.127 1.00 16.28 94 PHE A CA 1
ATOM 665 C C . PHE A 1 100 ? 0.678 22.617 13.783 1.00 17.00 94 PHE A C 1
ATOM 666 O O . PHE A 1 100 ? 1.305 23.199 14.663 1.00 16.51 94 PHE A O 1
ATOM 674 N N . GLY A 1 101 ? 1.165 22.407 12.575 1.00 16.73 95 GLY A N 1
ATOM 675 C CA . GLY A 1 101 ? 2.514 22.867 12.249 1.00 16.30 95 GLY A CA 1
ATOM 676 C C . GLY A 1 101 ? 2.581 24.297 11.749 1.00 17.94 95 GLY A C 1
ATOM 677 O O . GLY A 1 101 ? 3.023 25.204 12.498 1.00 16.34 95 GLY A O 1
ATOM 678 N N . HIS A 1 102 ? 2.272 24.463 10.464 1.00 16.89 96 HIS A N 1
ATOM 679 C CA . HIS A 1 102 ? 2.336 25.815 9.827 1.00 17.96 96 HIS A CA 1
ATOM 680 C C . HIS A 1 102 ? 1.597 25.848 8.503 1.00 18.83 96 HIS A C 1
ATOM 681 O O . HIS A 1 102 ? 1.245 24.778 7.939 1.00 17.89 96 HIS A O 1
ATOM 688 N N . PHE A 1 103 ? 1.319 27.050 7.996 1.00 17.58 97 PHE A N 1
ATOM 689 C CA . PHE A 1 103 ? 0.996 27.263 6.623 1.00 16.76 97 PHE A CA 1
ATOM 690 C C . PHE A 1 103 ? 2.275 27.726 5.989 1.00 18.41 97 PHE A C 1
ATOM 691 O O . PHE A 1 103 ? 3.160 28.207 6.730 1.00 21.55 97 PHE A O 1
ATOM 699 N N . ALA A 1 104 ? 2.432 27.531 4.704 1.00 17.14 98 ALA A N 1
ATOM 700 C CA . ALA A 1 104 ? 3.627 28.098 4.070 1.00 18.33 98 ALA A CA 1
ATOM 701 C C . ALA A 1 104 ? 3.294 28.984 2.908 1.00 18.79 98 ALA A C 1
ATOM 702 O O . ALA A 1 104 ? 2.340 28.775 2.178 1.00 18.95 98 ALA A O 1
ATOM 704 N N . ILE A 1 105 ? 4.165 29.997 2.722 1.00 18.32 99 ILE A N 1
ATOM 705 C CA . ILE A 1 105 ? 4.085 30.901 1.604 1.00 20.23 99 ILE A CA 1
ATOM 706 C C . ILE A 1 105 ? 5.382 30.810 0.803 1.00 20.04 99 ILE A C 1
ATOM 707 O O . ILE A 1 105 ? 6.486 31.070 1.366 1.00 19.35 99 ILE A O 1
ATOM 712 N N . ALA A 1 106 ? 5.286 30.488 -0.466 1.00 19.97 100 ALA A N 1
ATOM 713 C CA . ALA A 1 106 ? 6.435 30.454 -1.364 1.00 20.18 100 ALA A CA 1
ATOM 714 C C . ALA A 1 106 ? 6.584 31.857 -1.958 1.00 22.28 100 ALA A C 1
ATOM 715 O O . ALA A 1 106 ? 5.587 32.531 -2.316 1.00 24.29 100 ALA A O 1
ATOM 717 N N . ASN A 1 107 ? 7.825 32.301 -2.082 1.00 22.40 101 ASN A N 1
ATOM 718 C CA . ASN A 1 107 ? 8.083 33.635 -2.611 1.00 23.59 101 ASN A CA 1
ATOM 719 C C . ASN A 1 107 ? 9.463 33.612 -3.251 1.00 23.77 101 ASN A C 1
ATOM 720 O O . ASN A 1 107 ? 10.356 32.862 -2.800 1.00 22.33 101 ASN A O 1
ATOM 725 N N . ASP A 1 108 ? 9.669 34.429 -4.305 1.00 26.46 102 ASP A N 1
ATOM 726 C CA . ASP A 1 108 ? 10.975 34.368 -4.997 1.00 27.17 102 ASP A CA 1
ATOM 727 C C . ASP A 1 108 ? 12.142 35.116 -4.263 1.00 26.96 102 ASP A C 1
ATOM 728 O O . ASP A 1 108 ? 13.305 34.964 -4.650 1.00 29.79 102 ASP A O 1
ATOM 733 N N . ASP A 1 109 ? 11.835 35.840 -3.188 1.00 24.23 103 ASP A N 1
ATOM 734 C CA . ASP A 1 109 ? 12.852 36.522 -2.425 1.00 24.88 103 ASP A CA 1
ATOM 735 C C . ASP A 1 109 ? 12.412 36.585 -0.986 1.00 24.86 103 ASP A C 1
ATOM 736 O O . ASP A 1 109 ? 11.756 37.541 -0.541 1.00 23.65 103 ASP A O 1
ATOM 741 N N . VAL A 1 110 ? 12.784 35.556 -0.230 1.00 24.80 104 VAL A N 1
ATOM 742 C CA . VAL A 1 110 ? 12.392 35.455 1.156 1.00 25.38 104 VAL A CA 1
ATOM 743 C C . VAL A 1 110 ? 13.041 36.489 2.048 1.00 23.48 104 VAL A C 1
ATOM 744 O O . VAL A 1 110 ? 12.478 36.853 3.066 1.00 23.21 104 VAL A O 1
ATOM 748 N N . TYR A 1 111 ? 14.241 36.978 1.672 1.00 22.94 105 TYR A N 1
ATOM 749 C CA . TYR A 1 111 ? 14.814 38.061 2.406 1.00 24.74 105 TYR A CA 1
ATOM 750 C C . TYR A 1 111 ? 13.960 39.353 2.273 1.00 20.65 105 TYR A C 1
ATOM 751 O O . TYR A 1 111 ? 13.677 40.026 3.263 1.00 23.73 105 TYR A O 1
ATOM 760 N N . LYS A 1 112 ? 13.563 39.627 1.052 1.00 21.65 106 LYS A N 1
ATOM 761 C CA . LYS A 1 112 ? 12.682 40.753 0.764 1.00 21.36 106 LYS A CA 1
ATOM 762 C C . LYS A 1 112 ? 11.391 40.614 1.559 1.00 21.51 106 LYS A C 1
ATOM 763 O O . LYS A 1 112 ? 10.956 41.554 2.225 1.00 22.21 106 LYS A O 1
ATOM 769 N N . LEU A 1 113 ? 10.774 39.413 1.503 1.00 22.06 107 LEU A N 1
ATOM 770 C CA . LEU A 1 113 ? 9.533 39.261 2.195 1.00 21.22 107 LEU A CA 1
ATOM 771 C C . LEU A 1 113 ? 9.654 39.366 3.733 1.00 18.78 107 LEU A C 1
ATOM 772 O O . LEU A 1 113 ? 8.859 40.024 4.361 1.00 20.47 107 LEU A O 1
ATOM 777 N N . ALA A 1 114 ? 10.667 38.689 4.312 1.00 19.74 108 ALA A N 1
ATOM 778 C CA . ALA A 1 114 ? 10.891 38.786 5.738 1.00 20.65 108 ALA A CA 1
ATOM 779 C C . ALA A 1 114 ? 11.104 40.213 6.203 1.00 20.95 108 ALA A C 1
ATOM 780 O O . ALA A 1 114 ? 10.531 40.602 7.230 1.00 20.78 108 ALA A O 1
ATOM 782 N N . GLU A 1 115 ? 11.830 41.004 5.387 1.00 22.21 109 GLU A N 1
ATOM 783 C CA . GLU A 1 115 ? 12.075 42.365 5.807 1.00 22.59 109 GLU A CA 1
ATOM 784 C C . GLU A 1 115 ? 10.826 43.219 5.663 1.00 23.21 109 GLU A C 1
ATOM 785 O O . GLU A 1 115 ? 10.601 44.122 6.452 1.00 21.62 109 GLU A O 1
ATOM 791 N N . ASN A 1 116 ? 9.981 42.902 4.664 1.00 21.24 110 ASN A N 1
ATOM 792 C CA . ASN A 1 116 ? 8.687 43.528 4.610 1.00 21.55 110 ASN A CA 1
ATOM 793 C C . ASN A 1 116 ? 7.852 43.235 5.874 1.00 21.57 110 ASN A C 1
ATOM 794 O O . ASN A 1 116 ? 7.233 44.091 6.466 1.00 21.22 110 ASN A O 1
ATOM 799 N N . ILE A 1 117 ? 7.831 41.959 6.283 1.00 23.54 111 ILE A N 1
ATOM 800 C CA . ILE A 1 117 ? 7.049 41.593 7.469 1.00 21.96 111 ILE A CA 1
ATOM 801 C C . ILE A 1 117 ? 7.538 42.361 8.701 1.00 22.14 111 ILE A C 1
ATOM 802 O O . ILE A 1 117 ? 6.736 42.904 9.446 1.00 25.96 111 ILE A O 1
ATOM 807 N N . LYS A 1 118 ? 8.858 42.449 8.879 1.00 22.05 112 LYS A N 1
ATOM 808 C CA . LYS A 1 118 ? 9.435 43.204 9.993 1.00 22.87 112 LYS A CA 1
ATOM 809 C C . LYS A 1 118 ? 9.065 44.696 9.912 1.00 23.82 112 LYS A C 1
ATOM 810 O O . LYS A 1 118 ? 8.697 45.275 10.922 1.00 26.81 112 LYS A O 1
ATOM 816 N N . SER A 1 119 ? 9.103 45.251 8.692 1.00 24.16 113 SER A N 1
ATOM 817 C CA . SER A 1 119 ? 8.778 46.664 8.509 1.00 25.21 113 SER A CA 1
ATOM 818 C C . SER A 1 119 ? 7.353 46.975 8.934 1.00 27.78 113 SER A C 1
ATOM 819 O O . SER A 1 119 ? 7.088 47.990 9.590 1.00 30.26 113 SER A O 1
ATOM 822 N N . LYS A 1 120 ? 6.440 46.057 8.622 1.00 29.46 114 LYS A N 1
ATOM 823 C CA . LYS A 1 120 ? 5.014 46.204 8.890 1.00 30.30 114 LYS A CA 1
ATOM 824 C C . LYS A 1 120 ? 4.651 45.910 10.347 1.00 33.11 114 LYS A C 1
ATOM 825 O O . LYS A 1 120 ? 3.487 46.102 10.746 1.00 38.38 114 LYS A O 1
ATOM 831 N N . GLY A 1 121 ? 5.633 45.492 11.143 1.00 30.29 115 GLY A N 1
ATOM 832 C CA . GLY A 1 121 ? 5.464 45.266 12.561 1.00 33.86 115 GLY A CA 1
ATOM 833 C C . GLY A 1 121 ? 5.072 43.824 12.806 1.00 34.71 115 GLY A C 1
ATOM 834 O O . GLY A 1 121 ? 4.549 43.511 13.888 1.00 37.39 115 GLY A O 1
ATOM 835 N N . GLY A 1 122 ? 5.318 42.957 11.814 1.00 26.34 116 GLY A N 1
ATOM 836 C CA . GLY A 1 122 ? 5.031 41.494 11.967 1.00 27.26 116 GLY A CA 1
ATOM 837 C C . GLY A 1 122 ? 6.134 40.834 12.764 1.00 29.66 116 GLY A C 1
ATOM 838 O O . GLY A 1 122 ? 7.112 41.472 13.134 1.00 28.78 116 GLY A O 1
ATOM 839 N N . LYS A 1 123 ? 6.003 39.533 13.034 1.00 25.50 117 LYS A N 1
ATOM 840 C CA . LYS A 1 123 ? 6.937 38.815 13.867 1.00 24.40 117 LYS A CA 1
ATOM 841 C C . LYS A 1 123 ? 7.687 37.789 13.007 1.00 27.21 117 LYS A C 1
ATOM 842 O O . LYS A 1 123 ? 7.055 36.898 12.438 1.00 30.31 117 LYS A O 1
ATOM 848 N N . ILE A 1 124 ? 8.990 37.932 12.855 1.00 24.47 118 ILE A N 1
ATOM 849 C CA . ILE A 1 124 ? 9.845 36.900 12.280 1.00 23.12 118 ILE A CA 1
ATOM 850 C C . ILE A 1 124 ? 10.465 36.150 13.451 1.00 27.43 118 ILE A C 1
ATOM 851 O O . ILE A 1 124 ? 11.126 36.755 14.314 1.00 25.77 118 ILE A O 1
ATOM 856 N N . THR A 1 125 ? 10.204 34.840 13.541 1.00 25.63 119 THR A N 1
ATOM 857 C CA . THR A 1 125 ? 10.715 34.023 14.645 1.00 26.20 119 THR A CA 1
ATOM 858 C C . THR A 1 125 ? 11.929 33.191 14.212 1.00 27.04 119 THR A C 1
ATOM 859 O O . THR A 1 125 ? 12.628 32.608 15.046 1.00 30.31 119 THR A O 1
ATOM 863 N N . ARG A 1 126 ? 12.195 33.099 12.924 1.00 23.24 120 ARG A N 1
ATOM 864 C CA . ARG A 1 126 ? 13.304 32.345 12.376 1.00 23.22 120 ARG A CA 1
ATOM 865 C C . ARG A 1 126 ? 13.745 33.119 11.190 1.00 25.73 120 ARG A C 1
ATOM 866 O O . ARG A 1 126 ? 13.062 33.211 10.161 1.00 24.79 120 ARG A O 1
ATOM 874 N N . GLU A 1 127 ? 14.899 33.782 11.347 1.00 26.27 121 GLU A N 1
ATOM 875 C CA . GLU A 1 127 ? 15.424 34.588 10.242 1.00 26.77 121 GLU A CA 1
ATOM 876 C C . GLU A 1 127 ? 15.710 33.834 8.958 1.00 23.53 121 GLU A C 1
ATOM 877 O O . GLU A 1 127 ? 16.069 32.629 8.986 1.00 24.18 121 GLU A O 1
ATOM 883 N N . PRO A 1 128 ? 15.603 34.505 7.788 1.00 24.82 122 PRO A N 1
ATOM 884 C CA . PRO A 1 128 ? 15.826 33.799 6.518 1.00 27.30 122 PRO A CA 1
ATOM 885 C C . PRO A 1 128 ? 17.200 33.204 6.397 1.00 29.50 122 PRO A C 1
ATOM 886 O O . PRO A 1 128 ? 18.195 33.850 6.820 1.00 31.19 122 PRO A O 1
ATOM 890 N N . GLY A 1 129 ? 17.259 32.012 5.815 1.00 28.50 123 GLY A N 1
ATOM 891 C CA . GLY A 1 129 ? 18.512 31.277 5.593 1.00 33.19 123 GLY A CA 1
ATOM 892 C C . GLY A 1 129 ? 18.242 29.829 5.249 1.00 34.81 123 GLY A C 1
ATOM 893 O O . GLY A 1 129 ? 17.099 29.372 5.392 1.00 31.28 123 GLY A O 1
ATOM 894 N N . PRO A 1 130 ? 19.266 29.075 4.798 1.00 37.30 124 PRO A N 1
ATOM 895 C CA . PRO A 1 130 ? 19.034 27.654 4.427 1.00 38.57 124 PRO A CA 1
ATOM 896 C C . PRO A 1 130 ? 18.460 26.839 5.576 1.00 37.90 124 PRO A C 1
ATOM 897 O O . PRO A 1 130 ? 18.757 27.123 6.750 1.00 37.94 124 PRO A O 1
ATOM 901 N N . VAL A 1 131 ? 17.634 25.856 5.236 1.00 40.57 125 VAL A N 1
ATOM 902 C CA . VAL A 1 131 ? 17.062 24.967 6.248 1.00 45.29 125 VAL A CA 1
ATOM 903 C C . VAL A 1 131 ? 18.235 24.202 6.920 1.00 47.78 125 VAL A C 1
ATOM 904 O O . VAL A 1 131 ? 19.229 23.875 6.251 1.00 47.29 125 VAL A O 1
ATOM 908 N N . LYS A 1 132 ? 18.144 24.002 8.238 1.00 54.87 126 LYS A N 1
ATOM 909 C CA . LYS A 1 132 ? 19.197 23.304 9.000 1.00 60.61 126 LYS A CA 1
ATOM 910 C C . LYS A 1 132 ? 19.436 21.885 8.479 1.00 62.81 126 LYS A C 1
ATOM 911 O O . LYS A 1 132 ? 18.584 20.988 8.630 1.00 65.86 126 LYS A O 1
ATOM 917 N N . GLY A 1 133 ? 20.590 21.714 7.836 1.00 54.51 127 GLY A N 1
ATOM 918 C CA . GLY A 1 133 ? 20.969 20.437 7.234 1.00 61.38 127 GLY A CA 1
ATOM 919 C C . GLY A 1 133 ? 20.793 20.383 5.724 1.00 63.02 127 GLY A C 1
ATOM 920 O O . GLY A 1 133 ? 21.364 19.507 5.064 1.00 64.63 127 GLY A O 1
ATOM 921 N N . GLY A 1 134 ? 20.005 21.318 5.183 1.00 59.18 128 GLY A N 1
ATOM 922 C CA . GLY A 1 134 ? 19.719 21.387 3.742 1.00 59.32 128 GLY A CA 1
ATOM 923 C C . GLY A 1 134 ? 20.160 22.698 3.113 1.00 52.41 128 GLY A C 1
ATOM 924 O O . GLY A 1 134 ? 21.028 23.386 3.647 1.00 52.73 128 GLY A O 1
ATOM 925 N N . SER A 1 135 ? 19.541 23.041 1.986 1.00 49.26 129 SER A N 1
ATOM 926 C CA . SER A 1 135 ? 19.933 24.194 1.188 1.00 47.96 129 SER A CA 1
ATOM 927 C C . SER A 1 135 ? 18.828 25.230 0.872 1.00 46.01 129 SER A C 1
ATOM 928 O O . SER A 1 135 ? 19.123 26.393 0.692 1.00 43.82 129 SER A O 1
ATOM 931 N N . THR A 1 136 ? 17.573 24.798 0.791 1.00 42.52 130 THR A N 1
ATOM 932 C CA . THR A 1 136 ? 16.432 25.704 0.578 1.00 39.15 130 THR A CA 1
ATOM 933 C C . THR A 1 136 ? 16.383 26.842 1.628 1.00 34.08 130 THR A C 1
ATOM 934 O O . THR A 1 136 ? 16.397 26.581 2.829 1.00 34.86 130 THR A O 1
ATOM 938 N N . VAL A 1 137 ? 16.290 28.094 1.160 1.00 31.02 131 VAL A N 1
ATOM 939 C CA . VAL A 1 137 ? 16.168 29.241 2.050 1.00 31.18 131 VAL A CA 1
ATOM 940 C C . VAL A 1 137 ? 14.727 29.332 2.541 1.00 28.38 131 VAL A C 1
ATOM 941 O O . VAL A 1 137 ? 13.774 29.396 1.733 1.00 29.29 131 VAL A O 1
ATOM 945 N N . ILE A 1 138 ? 14.600 29.328 3.860 1.00 26.29 132 ILE A N 1
ATOM 946 C CA . ILE A 1 138 ? 13.334 29.411 4.555 1.00 25.11 132 ILE A CA 1
ATOM 947 C C . ILE A 1 138 ? 13.401 30.499 5.622 1.00 25.01 132 ILE A C 1
ATOM 948 O O . ILE A 1 138 ? 14.531 30.941 6.003 1.00 26.51 132 ILE A O 1
ATOM 953 N N . ALA A 1 139 ? 12.251 30.956 6.088 1.00 23.37 133 ALA A N 1
ATOM 954 C CA . ALA A 1 139 ? 12.114 31.760 7.297 1.00 23.77 133 ALA A CA 1
ATOM 955 C C . ALA A 1 139 ? 10.804 31.380 7.989 1.00 24.46 133 ALA A C 1
ATOM 956 O O . ALA A 1 139 ? 10.004 30.619 7.371 1.00 23.17 133 ALA A O 1
ATOM 958 N N . PHE A 1 140 ? 10.572 31.841 9.223 1.00 20.18 134 PHE A N 1
ATOM 959 C CA . PHE A 1 140 ? 9.250 31.672 9.863 1.00 23.17 134 PHE A CA 1
ATOM 960 C C . PHE A 1 140 ? 8.710 32.968 10.424 1.00 23.60 134 PHE A C 1
ATOM 961 O O . PHE A 1 140 ? 9.477 33.768 11.038 1.00 23.02 134 PHE A O 1
ATOM 969 N N . ALA A 1 141 ? 7.421 33.213 10.203 1.00 24.21 135 ALA A N 1
ATOM 970 C CA . ALA A 1 141 ? 6.707 34.339 10.770 1.00 23.80 135 ALA A CA 1
ATOM 971 C C . ALA A 1 141 ? 5.628 33.775 11.673 1.00 22.97 135 ALA A C 1
ATOM 972 O O . ALA A 1 141 ? 5.134 32.682 11.406 1.00 23.92 135 ALA A O 1
ATOM 974 N N . GLN A 1 142 ? 5.215 34.512 12.701 1.00 21.46 136 GLN A N 1
ATOM 975 C CA . GLN A 1 142 ? 4.105 34.154 13.565 1.00 22.59 136 GLN A CA 1
ATOM 976 C C . GLN A 1 142 ? 2.987 35.162 13.396 1.00 23.91 136 GLN A C 1
ATOM 977 O O . GLN A 1 142 ? 3.242 36.392 13.380 1.00 24.24 136 GLN A O 1
ATOM 983 N N . ASP A 1 143 ? 1.754 34.682 13.198 1.00 22.14 137 ASP A N 1
ATOM 984 C CA . ASP A 1 143 ? 0.642 35.594 12.939 1.00 20.67 137 ASP A CA 1
ATOM 985 C C . ASP A 1 143 ? 0.010 36.052 14.281 1.00 22.04 137 ASP A C 1
ATOM 986 O O . ASP A 1 143 ? 0.457 35.641 15.352 1.00 22.25 137 ASP A O 1
ATOM 991 N N . PRO A 1 144 ? -1.002 36.923 14.246 1.00 22.87 138 PRO A N 1
ATOM 992 C CA . PRO A 1 144 ? -1.512 37.458 15.510 1.00 25.54 138 PRO A CA 1
ATOM 993 C C . PRO A 1 144 ? -2.039 36.433 16.491 1.00 26.68 138 PRO A C 1
ATOM 994 O O . PRO A 1 144 ? -1.920 36.669 17.675 1.00 28.23 138 PRO A O 1
ATOM 998 N N . ASP A 1 145 ? -2.607 35.307 16.012 1.00 23.22 139 ASP A N 1
ATOM 999 C CA . ASP A 1 145 ? -3.110 34.291 16.931 1.00 23.17 139 ASP A CA 1
ATOM 1000 C C . ASP A 1 145 ? -2.088 33.247 17.343 1.00 22.54 139 ASP A C 1
ATOM 1001 O O . ASP A 1 145 ? -2.421 32.400 18.194 1.00 25.59 139 ASP A O 1
ATOM 1006 N N . GLY A 1 146 ? -0.901 33.250 16.762 1.00 21.01 140 GLY A N 1
ATOM 1007 C CA . GLY A 1 146 ? 0.107 32.247 17.075 1.00 22.71 140 GLY A CA 1
ATOM 1008 C C . GLY A 1 146 ? 0.329 31.234 15.985 1.00 21.28 140 GLY A C 1
ATOM 1009 O O . GLY A 1 146 ? 1.252 30.427 16.083 1.00 21.81 140 GLY A O 1
ATOM 1010 N N . TYR A 1 147 ? -0.436 31.310 14.888 1.00 20.30 141 TYR A N 1
ATOM 1011 C CA . TYR A 1 147 ? -0.185 30.377 13.789 1.00 20.28 141 TYR A CA 1
ATOM 1012 C C . TYR A 1 147 ? 1.154 30.666 13.136 1.00 20.03 141 TYR A C 1
ATOM 1013 O O . TYR A 1 147 ? 1.464 31.833 12.788 1.00 21.53 141 TYR A O 1
ATOM 1022 N N . MET A 1 148 ? 1.987 29.649 12.973 1.00 19.80 142 MET A N 1
ATOM 1023 C CA . MET A 1 148 ? 3.217 29.783 12.228 1.00 18.74 142 MET A CA 1
ATOM 1024 C C . MET A 1 148 ? 3.070 29.768 10.723 1.00 20.25 142 MET A C 1
ATOM 1025 O O . MET A 1 148 ? 2.305 28.960 10.140 1.00 18.75 142 MET A O 1
ATOM 1030 N N . PHE A 1 149 ? 3.769 30.667 10.042 1.00 19.82 143 PHE A N 1
ATOM 1031 C CA . PHE A 1 149 ? 3.893 30.663 8.602 1.00 19.93 143 PHE A CA 1
ATOM 1032 C C . PHE A 1 149 ? 5.325 30.429 8.187 1.00 19.96 143 PHE A C 1
ATOM 1033 O O . PHE A 1 149 ? 6.217 31.238 8.539 1.00 22.52 143 PHE A O 1
ATOM 1041 N N . GLN A 1 150 ? 5.610 29.362 7.463 1.00 20.25 144 GLN A N 1
ATOM 1042 C CA . GLN A 1 150 ? 6.919 29.213 6.894 1.00 20.86 144 GLN A CA 1
ATOM 1043 C C . GLN A 1 150 ? 6.959 30.034 5.590 1.00 22.41 144 GLN A C 1
ATOM 1044 O O . GLN A 1 150 ? 6.014 30.012 4.789 1.00 22.72 144 GLN A O 1
ATOM 1050 N N . LEU A 1 151 ? 8.111 30.669 5.347 1.00 19.29 145 LEU A N 1
ATOM 1051 C CA . LEU A 1 151 ? 8.353 31.330 4.096 1.00 20.03 145 LEU A CA 1
ATOM 1052 C C . LEU A 1 151 ? 9.369 30.506 3.385 1.00 20.89 145 LEU A C 1
ATOM 1053 O O . LEU A 1 151 ? 10.391 30.155 3.991 1.00 23.18 145 LEU A O 1
ATOM 1058 N N . ILE A 1 152 ? 9.113 30.167 2.122 1.00 18.84 146 ILE A N 1
ATOM 1059 C CA . ILE A 1 152 ? 9.982 29.252 1.386 1.00 20.33 146 ILE A CA 1
ATOM 1060 C C . ILE A 1 152 ? 10.413 29.916 0.096 1.00 22.74 146 ILE A C 1
ATOM 1061 O O . ILE A 1 152 ? 9.572 30.367 -0.702 1.00 22.03 146 ILE A O 1
ATOM 1066 N N . GLN A 1 153 ? 11.719 29.997 -0.144 1.00 22.81 147 GLN A N 1
ATOM 1067 C CA . GLN A 1 153 ? 12.175 30.608 -1.388 1.00 24.34 147 GLN A CA 1
ATOM 1068 C C . GLN A 1 153 ? 11.967 29.702 -2.585 1.00 23.28 147 GLN A C 1
ATOM 1069 O O . GLN A 1 153 ? 12.403 28.568 -2.592 1.00 26.03 147 GLN A O 1
ATOM 1075 N N . ARG A 1 154 ? 11.239 30.195 -3.569 1.00 24.50 148 ARG A N 1
ATOM 1076 C CA . ARG A 1 154 ? 10.802 29.384 -4.698 1.00 28.59 148 ARG A CA 1
ATOM 1077 C C . ARG A 1 154 ? 10.654 30.349 -5.873 1.00 29.61 148 ARG A C 1
ATOM 1078 O O . ARG A 1 154 ? 10.056 31.413 -5.714 1.00 27.86 148 ARG A O 1
ATOM 1086 N N . ALA A 1 155 ? 11.165 29.953 -7.040 1.00 31.61 149 ALA A N 1
ATOM 1087 C CA . ALA A 1 155 ? 11.313 30.895 -8.170 1.00 36.95 149 ALA A CA 1
ATOM 1088 C C . ALA A 1 155 ? 10.032 31.424 -8.767 1.00 45.85 149 ALA A C 1
ATOM 1089 O O . ALA A 1 155 ? 9.946 32.633 -9.041 1.00 50.66 149 ALA A O 1
ATOM 1091 N N . ASP A 1 156 ? 9.032 30.571 -8.965 1.00 42.45 150 ASP A N 1
ATOM 1092 C CA . ASP A 1 156 ? 7.893 31.057 -9.744 1.00 46.04 150 ASP A CA 1
ATOM 1093 C C . ASP A 1 156 ? 6.663 30.193 -9.649 1.00 40.59 150 ASP A C 1
ATOM 1094 O O . ASP A 1 156 ? 6.312 29.569 -10.630 1.00 40.48 150 ASP A O 1
ATOM 1099 N N . THR A 1 157 ? 5.966 30.136 -8.527 1.00 36.24 151 THR A N 1
ATOM 1100 C CA . THR A 1 157 ? 4.906 29.154 -8.519 1.00 31.50 151 THR A CA 1
ATOM 1101 C C . THR A 1 157 ? 3.556 29.729 -8.864 1.00 28.10 151 THR A C 1
ATOM 1102 O O . THR A 1 157 ? 3.331 30.900 -8.548 1.00 32.01 151 THR A O 1
ATOM 1106 N N . PRO A 1 158 ? 2.669 28.911 -9.476 1.00 26.87 152 PRO A N 1
ATOM 1107 C CA . PRO A 1 158 ? 1.301 29.327 -9.607 1.00 26.61 152 PRO A CA 1
ATOM 1108 C C . PRO A 1 158 ? 0.562 29.325 -8.291 1.00 22.70 152 PRO A C 1
ATOM 1109 O O . PRO A 1 158 ? -0.581 29.794 -8.215 1.00 25.08 152 PRO A O 1
ATOM 1113 N N . GLU A 1 159 ? 1.172 28.793 -7.227 1.00 21.06 153 GLU A N 1
ATOM 1114 C CA . GLU A 1 159 ? 0.443 28.728 -5.951 1.00 20.38 153 GLU A CA 1
ATOM 1115 C C . GLU A 1 159 ? 1.331 29.100 -4.745 1.00 20.85 153 GLU A C 1
ATOM 1116 O O . GLU A 1 159 ? 1.975 28.275 -4.162 1.00 19.59 153 GLU A O 1
ATOM 1122 N N . PRO A 1 160 ? 1.396 30.363 -4.387 1.00 20.01 154 PRO A N 1
ATOM 1123 C CA . PRO A 1 160 ? 2.220 30.772 -3.250 1.00 20.00 154 PRO A CA 1
ATOM 1124 C C . PRO A 1 160 ? 1.811 30.182 -1.924 1.00 21.27 154 PRO A C 1
ATOM 1125 O O . PRO A 1 160 ? 2.656 29.966 -1.050 1.00 19.68 154 PRO A O 1
ATOM 1129 N N . LEU A 1 161 ? 0.518 29.912 -1.762 1.00 18.03 155 LEU A N 1
ATOM 1130 C CA . LEU A 1 161 ? 0.036 29.388 -0.474 1.00 17.43 155 LEU A CA 1
ATOM 1131 C C . LEU A 1 161 ? 0.144 27.899 -0.602 1.00 19.69 155 LEU A C 1
ATOM 1132 O O . LEU A 1 161 ? -0.769 27.227 -1.085 1.00 18.93 155 LEU A O 1
ATOM 1137 N N . CYS A 1 162 ? 1.278 27.358 -0.174 1.00 18.29 156 CYS A N 1
ATOM 1138 C CA . CYS A 1 162 ? 1.776 26.127 -0.838 1.00 17.81 156 CYS A CA 1
ATOM 1139 C C . CYS A 1 162 ? 1.878 24.898 0.100 1.00 19.74 156 CYS A C 1
ATOM 1140 O O . CYS A 1 162 ? 2.223 23.810 -0.359 1.00 17.64 156 CYS A O 1
ATOM 1143 N N . GLN A 1 163 ? 1.670 25.117 1.390 1.00 17.30 157 GLN A N 1
ATOM 1144 C CA . GLN A 1 163 ? 1.651 23.941 2.385 1.00 18.80 157 GLN A CA 1
ATOM 1145 C C . GLN A 1 163 ? 0.699 24.167 3.477 1.00 18.86 157 GLN A C 1
ATOM 1146 O O . GLN A 1 163 ? 0.485 25.311 3.906 1.00 17.21 157 GLN A O 1
ATOM 1152 N N . VAL A 1 164 ? 0.103 23.051 3.976 1.00 16.25 158 VAL A N 1
ATOM 1153 C CA . VAL A 1 164 ? -0.442 22.972 5.300 1.00 15.95 158 VAL A CA 1
ATOM 1154 C C . VAL A 1 164 ? 0.407 21.874 5.948 1.00 18.58 158 VAL A C 1
ATOM 1155 O O . VAL A 1 164 ? 0.487 20.758 5.370 1.00 17.22 158 VAL A O 1
ATOM 1159 N N . MET A 1 165 ? 1.082 22.198 7.055 1.00 16.55 159 MET A N 1
ATOM 1160 C CA . MET A 1 165 ? 1.901 21.143 7.719 1.00 14.94 159 MET A CA 1
ATOM 1161 C C . MET A 1 165 ? 1.239 20.773 9.033 1.00 15.41 159 MET A C 1
ATOM 1162 O O . MET A 1 165 ? 0.919 21.635 9.889 1.00 15.68 159 MET A O 1
ATOM 1167 N N . LEU A 1 166 ? 1.045 19.431 9.216 1.00 15.23 160 LEU A N 1
ATOM 1168 C CA . LEU A 1 166 ? 0.469 18.816 10.421 1.00 15.26 160 LEU A CA 1
ATOM 1169 C C . LEU A 1 166 ? 1.369 17.765 10.958 1.00 14.42 160 LEU A C 1
ATOM 1170 O O . LEU A 1 166 ? 2.007 17.069 10.178 1.00 17.33 160 LEU A O 1
ATOM 1175 N N . ARG A 1 167 ? 1.412 17.659 12.296 1.00 15.63 161 ARG A N 1
ATOM 1176 C CA . ARG A 1 167 ? 2.235 16.612 12.936 1.00 15.59 161 ARG A CA 1
ATOM 1177 C C . ARG A 1 167 ? 1.382 15.343 13.052 1.00 17.97 161 ARG A C 1
ATOM 1178 O O . ARG A 1 167 ? 0.206 15.393 13.376 1.00 17.61 161 ARG A O 1
ATOM 1186 N N . VAL A 1 168 ? 2.049 14.190 12.935 1.00 18.01 162 VAL A N 1
ATOM 1187 C CA . VAL A 1 168 ? 1.355 12.889 12.983 1.00 17.77 162 VAL A CA 1
ATOM 1188 C C . VAL A 1 168 ? 2.213 11.923 13.812 1.00 18.57 162 VAL A C 1
ATOM 1189 O O . VAL A 1 168 ? 3.426 12.100 13.930 1.00 19.09 162 VAL A O 1
ATOM 1193 N N . GLY A 1 169 ? 1.538 10.913 14.339 1.00 18.75 163 GLY A N 1
ATOM 1194 C CA . GLY A 1 169 ? 2.174 9.919 15.262 1.00 18.36 163 GLY A CA 1
ATOM 1195 C C . GLY A 1 169 ? 2.851 8.781 14.567 1.00 19.32 163 GLY A C 1
ATOM 1196 O O . GLY A 1 169 ? 3.727 8.167 15.159 1.00 21.52 163 GLY A O 1
ATOM 1197 N N . ASP A 1 170 ? 2.458 8.471 13.338 1.00 19.55 164 ASP A N 1
ATOM 1198 C CA . ASP A 1 170 ? 3.074 7.332 12.556 1.00 20.09 164 ASP A CA 1
ATOM 1199 C C . ASP A 1 170 ? 3.085 7.730 11.107 1.00 20.58 164 ASP A C 1
ATOM 1200 O O . ASP A 1 170 ? 2.014 7.774 10.446 1.00 20.76 164 ASP A O 1
ATOM 1205 N N . LEU A 1 171 ? 4.261 8.121 10.620 1.00 19.58 165 LEU A N 1
ATOM 1206 C CA . LEU A 1 171 ? 4.339 8.672 9.291 1.00 19.88 165 LEU A CA 1
ATOM 1207 C C . LEU A 1 171 ? 3.918 7.683 8.215 1.00 19.85 165 LEU A C 1
ATOM 1208 O O . LEU A 1 171 ? 3.252 8.039 7.228 1.00 20.21 165 LEU A O 1
ATOM 1213 N N . GLU A 1 172 ? 4.375 6.439 8.371 1.00 19.17 166 GLU A N 1
ATOM 1214 C CA . GLU A 1 172 ? 4.025 5.418 7.367 1.00 19.92 166 GLU A CA 1
ATOM 1215 C C . GLU A 1 172 ? 2.507 5.169 7.339 1.00 20.42 166 GLU A C 1
ATOM 1216 O O . GLU A 1 172 ? 1.948 5.027 6.220 1.00 20.80 166 GLU A O 1
ATOM 1222 N N . ARG A 1 173 ? 1.837 5.160 8.502 1.00 21.50 167 ARG A N 1
ATOM 1223 C CA A ARG A 1 173 ? 0.367 4.961 8.538 0.50 20.50 167 ARG A CA 1
ATOM 1224 C CA B ARG A 1 173 ? 0.374 4.951 8.528 0.50 21.60 167 ARG A CA 1
ATOM 1225 C C . ARG A 1 173 ? -0.310 6.137 7.826 1.00 22.46 167 ARG A C 1
ATOM 1226 O O . ARG A 1 173 ? -1.232 5.939 7.007 1.00 20.69 167 ARG A O 1
ATOM 1241 N N . SER A 1 174 ? 0.192 7.374 8.108 1.00 19.82 168 SER A N 1
ATOM 1242 C CA . SER A 1 174 ? -0.438 8.564 7.509 1.00 19.30 168 SER A CA 1
ATOM 1243 C C . SER A 1 174 ? -0.243 8.612 5.981 1.00 18.65 168 SER A C 1
ATOM 1244 O O . SER A 1 174 ? -1.162 8.988 5.242 1.00 18.08 168 SER A O 1
ATOM 1247 N N . ILE A 1 175 ? 0.970 8.338 5.484 1.00 19.30 169 ILE A N 1
ATOM 1248 C CA . ILE A 1 175 ? 1.236 8.297 4.040 1.00 18.46 169 ILE A CA 1
ATOM 1249 C C . ILE A 1 175 ? 0.247 7.301 3.378 1.00 19.79 169 ILE A C 1
ATOM 1250 O O . ILE A 1 175 ? -0.424 7.691 2.413 1.00 20.39 169 ILE A O 1
ATOM 1255 N N . LYS A 1 176 ? 0.142 6.079 3.940 1.00 20.20 170 LYS A N 1
ATOM 1256 C CA . LYS A 1 176 ? -0.756 5.089 3.358 1.00 22.50 170 LYS A CA 1
ATOM 1257 C C . LYS A 1 176 ? -2.181 5.621 3.344 1.00 20.22 170 LYS A C 1
ATOM 1258 O O . LYS A 1 176 ? -2.917 5.385 2.347 1.00 21.39 170 LYS A O 1
ATOM 1264 N N . PHE A 1 177 ? -2.588 6.262 4.427 1.00 19.25 171 PHE A N 1
ATOM 1265 C CA . PHE A 1 177 ? -3.942 6.778 4.584 1.00 19.40 171 PHE A CA 1
ATOM 1266 C C . PHE A 1 177 ? -4.239 7.820 3.510 1.00 18.44 171 PHE A C 1
ATOM 1267 O O . PHE A 1 177 ? -5.264 7.758 2.811 1.00 18.76 171 PHE A O 1
ATOM 1275 N N . TYR A 1 178 ? -3.376 8.816 3.396 1.00 17.33 172 TYR A N 1
ATOM 1276 C CA . TYR A 1 178 ? -3.639 9.866 2.355 1.00 17.82 172 TYR A CA 1
ATOM 1277 C C . TYR A 1 178 ? -3.576 9.398 0.935 1.00 19.27 172 TYR A C 1
ATOM 1278 O O . TYR A 1 178 ? -4.316 9.891 0.080 1.00 20.62 172 TYR A O 1
ATOM 1287 N N . GLU A 1 179 ? -2.729 8.391 0.668 1.00 18.07 173 GLU A N 1
ATOM 1288 C CA . GLU A 1 179 ? -2.741 7.765 -0.664 1.00 19.51 173 GLU A CA 1
ATOM 1289 C C . GLU A 1 179 ? -4.070 6.998 -0.925 1.00 18.79 173 GLU A C 1
ATOM 1290 O O . GLU A 1 179 ? -4.677 7.195 -1.978 1.00 20.06 173 GLU A O 1
ATOM 1296 N N . LYS A 1 180 ? -4.506 6.205 0.044 1.00 18.42 174 LYS A N 1
ATOM 1297 C CA . LYS A 1 180 ? -5.630 5.288 -0.253 1.00 20.40 174 LYS A CA 1
ATOM 1298 C C . LYS A 1 180 ? -6.957 5.998 -0.033 1.00 23.31 174 LYS A C 1
ATOM 1299 O O . LYS A 1 180 ? -7.890 5.852 -0.848 1.00 24.78 174 LYS A O 1
ATOM 1305 N N . ALA A 1 181 ? -7.033 6.843 0.985 1.00 20.98 175 ALA A N 1
ATOM 1306 C CA . ALA A 1 181 ? -8.279 7.523 1.334 1.00 21.94 175 ALA A CA 1
ATOM 1307 C C . ALA A 1 181 ? -8.522 8.657 0.357 1.00 21.68 175 ALA A C 1
ATOM 1308 O O . ALA A 1 181 ? -9.700 8.922 -0.042 1.00 22.05 175 ALA A O 1
ATOM 1310 N N . LEU A 1 182 ? -7.473 9.349 -0.030 1.00 20.14 176 LEU A N 1
ATOM 1311 C CA . LEU A 1 182 ? -7.609 10.604 -0.783 1.00 20.86 176 LEU A CA 1
ATOM 1312 C C . LEU A 1 182 ? -7.013 10.688 -2.158 1.00 21.61 176 LEU A C 1
ATOM 1313 O O . LEU A 1 182 ? -7.139 11.711 -2.842 1.00 21.07 176 LEU A O 1
ATOM 1318 N N . GLY A 1 183 ? -6.296 9.639 -2.626 1.00 19.71 177 GLY A N 1
ATOM 1319 C CA . GLY A 1 183 ? -5.724 9.643 -3.947 1.00 20.98 177 GLY A CA 1
ATOM 1320 C C . GLY A 1 183 ? -4.531 10.569 -4.063 1.00 20.18 177 GLY A C 1
ATOM 1321 O O . GLY A 1 183 ? -4.115 10.880 -5.161 1.00 22.33 177 GLY A O 1
ATOM 1322 N N . MET A 1 184 ? -3.951 10.972 -2.894 1.00 20.90 178 MET A N 1
ATOM 1323 C CA . MET A 1 184 ? -2.759 11.797 -2.961 1.00 19.17 178 MET A CA 1
ATOM 1324 C C . MET A 1 184 ? -1.576 11.017 -3.397 1.00 19.53 178 MET A C 1
ATOM 1325 O O . MET A 1 184 ? -1.433 9.831 -3.051 1.00 22.90 178 MET A O 1
ATOM 1330 N N . LYS A 1 185 ? -0.690 11.681 -4.107 1.00 18.39 179 LYS A N 1
ATOM 1331 C CA . LYS A 1 185 ? 0.618 11.054 -4.396 1.00 18.66 179 LYS A CA 1
ATOM 1332 C C . LYS A 1 185 ? 1.611 11.431 -3.284 1.00 20.78 179 LYS A C 1
ATOM 1333 O O . LYS A 1 185 ? 1.635 12.570 -2.818 1.00 19.17 179 LYS A O 1
ATOM 1339 N N . LEU A 1 186 ? 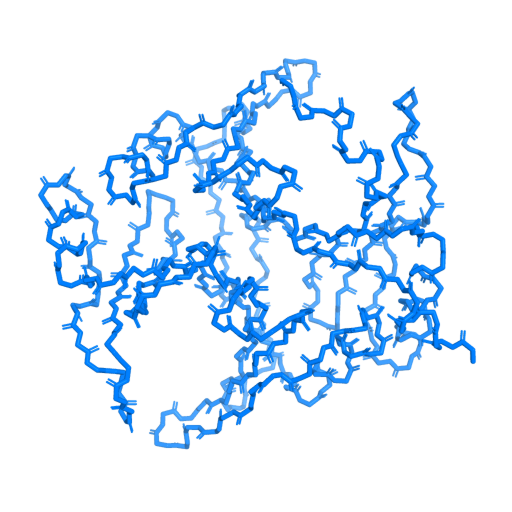2.489 10.482 -2.898 1.00 18.73 180 LEU A N 1
ATOM 1340 C CA . LEU A 1 186 ? 3.647 10.814 -2.068 1.00 18.86 180 LEU A CA 1
ATOM 1341 C C . LEU A 1 186 ? 4.688 11.510 -2.923 1.00 19.15 180 LEU A C 1
ATOM 1342 O O . LEU A 1 186 ? 5.344 10.923 -3.814 1.00 20.48 180 LEU A O 1
ATOM 1347 N N . LEU A 1 187 ? 4.832 12.813 -2.724 1.00 18.18 181 LEU A N 1
ATOM 1348 C CA . LEU A 1 187 ? 5.698 13.609 -3.545 1.00 19.50 181 LEU A CA 1
ATOM 1349 C C . LEU A 1 187 ? 7.136 13.583 -3.043 1.00 19.15 181 LEU A C 1
ATOM 1350 O O . LEU A 1 187 ? 8.116 13.536 -3.845 1.00 22.58 181 LEU A O 1
ATOM 1355 N N . ARG A 1 188 ? 7.274 13.601 -1.721 1.00 18.03 182 ARG A N 1
ATOM 1356 C CA . ARG A 1 188 ? 8.582 13.671 -1.071 1.00 18.12 182 ARG A CA 1
ATOM 1357 C C . ARG A 1 188 ? 8.525 12.948 0.279 1.00 18.32 182 ARG A C 1
ATOM 1358 O O . ARG A 1 188 ? 7.528 13.031 0.998 1.00 19.45 182 ARG A O 1
ATOM 1366 N N . LYS A 1 189 ? 9.594 12.204 0.586 1.00 18.36 183 LYS A N 1
ATOM 1367 C CA . LYS A 1 189 ? 9.758 11.646 1.947 1.00 16.72 183 LYS A CA 1
ATOM 1368 C C . LYS A 1 189 ? 11.222 11.890 2.357 1.00 18.13 183 LYS A C 1
ATOM 1369 O O . LYS A 1 189 ? 12.139 11.565 1.586 1.00 19.10 183 LYS A O 1
ATOM 1375 N N . LYS A 1 190 ? 11.406 12.529 3.507 1.00 18.21 184 LYS A N 1
ATOM 1376 C CA . LYS A 1 190 ? 12.778 12.905 3.895 1.00 19.90 184 LYS A CA 1
ATOM 1377 C C . LYS A 1 190 ? 12.964 12.711 5.383 1.00 20.38 184 LYS A C 1
ATOM 1378 O O . LYS A 1 190 ? 12.219 13.263 6.191 1.00 20.75 184 LYS A O 1
ATOM 1384 N N . ASP A 1 191 ? 13.986 11.899 5.728 1.00 20.88 185 ASP A N 1
ATOM 1385 C CA . ASP A 1 191 ? 14.334 11.627 7.113 1.00 22.28 185 ASP A CA 1
ATOM 1386 C C . ASP A 1 191 ? 15.476 12.604 7.477 1.00 23.70 185 ASP A C 1
ATOM 1387 O O . ASP A 1 191 ? 16.447 12.789 6.680 1.00 25.16 185 ASP A O 1
ATOM 1392 N N . VAL A 1 192 ? 15.384 13.182 8.680 1.00 21.04 186 VAL A N 1
ATOM 1393 C CA . VAL A 1 192 ? 16.365 14.172 9.128 1.00 23.55 186 VAL A CA 1
ATOM 1394 C C . VAL A 1 192 ? 16.849 13.688 10.522 1.00 23.78 186 VAL A C 1
ATOM 1395 O O . VAL A 1 192 ? 16.475 14.245 11.561 1.00 24.46 186 VAL A O 1
ATOM 1399 N N . PRO A 1 193 ? 17.670 12.606 10.553 1.00 25.76 187 PRO A N 1
ATOM 1400 C CA . PRO A 1 193 ? 18.068 12.010 11.8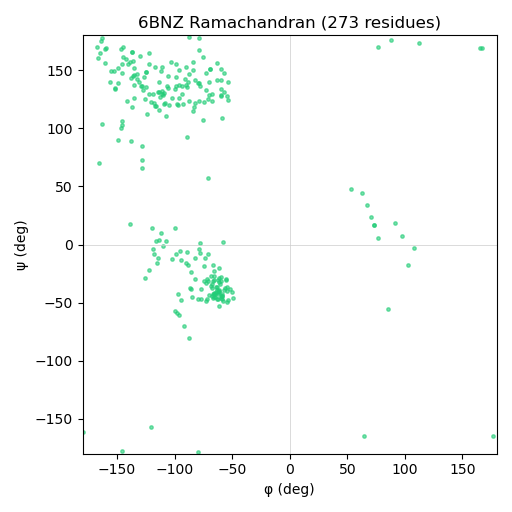35 1.00 26.11 187 PRO A CA 1
ATOM 1401 C C . PRO A 1 193 ? 18.848 12.932 12.750 1.00 25.20 187 PRO A C 1
ATOM 1402 O O . PRO A 1 193 ? 18.664 12.841 13.972 1.00 28.60 187 PRO A O 1
ATOM 1406 N N . ASP A 1 194 ? 19.644 13.844 12.189 1.00 28.82 188 ASP A N 1
ATOM 1407 C CA . ASP A 1 194 ? 20.360 14.817 13.029 1.00 30.15 188 ASP A CA 1
ATOM 1408 C C . ASP A 1 194 ? 19.418 15.626 13.951 1.00 30.09 188 ASP A C 1
ATOM 1409 O O . ASP A 1 194 ? 19.824 16.076 15.046 1.00 27.69 188 ASP A O 1
ATOM 1414 N N . TYR A 1 195 ? 18.165 15.832 13.505 1.00 25.40 189 TYR A N 1
ATOM 1415 C CA . TYR A 1 195 ? 17.177 16.598 14.259 1.00 23.55 189 TYR A CA 1
ATOM 1416 C C . TYR A 1 195 ? 15.935 15.783 14.633 1.00 23.35 189 TYR A C 1
ATOM 1417 O O . TYR A 1 195 ? 14.981 16.320 15.132 1.00 23.45 189 TYR A O 1
ATOM 1426 N N . LYS A 1 196 ? 16.039 14.481 14.505 1.00 19.93 190 LYS A N 1
ATOM 1427 C CA . LYS A 1 196 ? 15.062 13.491 14.964 1.00 20.66 190 LYS A CA 1
ATOM 1428 C C . LYS A 1 196 ? 13.610 13.736 14.459 1.00 18.58 190 LYS A C 1
ATOM 1429 O O . LYS A 1 196 ? 12.637 13.682 15.247 1.00 19.99 190 LYS A O 1
ATOM 1435 N N . TYR A 1 197 ? 13.549 13.984 13.160 1.00 18.03 191 TYR A N 1
ATOM 1436 C CA . TYR A 1 197 ? 12.230 14.097 12.50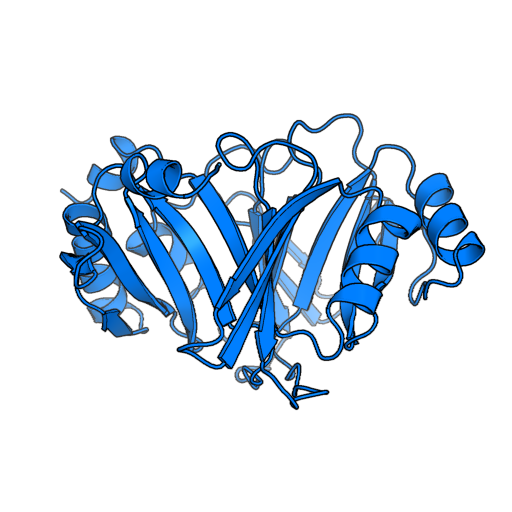9 1.00 18.72 191 TYR A CA 1
ATOM 1437 C C . TYR A 1 197 ? 12.270 13.529 11.109 1.00 19.10 191 TYR A C 1
ATOM 1438 O O . TYR A 1 197 ? 13.370 13.328 10.511 1.00 20.88 191 TYR A O 1
ATOM 1447 N N . THR A 1 198 ? 11.059 13.216 10.580 1.00 18.28 192 THR A N 1
ATOM 1448 C CA . THR A 1 198 ? 10.942 12.790 9.197 1.00 19.07 192 THR A CA 1
ATOM 1449 C C . THR A 1 198 ? 9.711 13.505 8.637 1.00 19.01 192 THR A C 1
ATOM 1450 O O . THR A 1 198 ? 8.714 13.662 9.358 1.00 19.23 192 THR A O 1
ATOM 1454 N N . ILE A 1 199 ? 9.816 13.900 7.379 1.00 17.76 193 ILE A N 1
ATOM 1455 C CA . ILE A 1 199 ? 8.642 14.583 6.747 1.00 18.03 193 ILE A CA 1
ATOM 1456 C C . ILE A 1 199 ? 8.179 13.854 5.512 1.00 19.24 193 ILE A C 1
ATOM 1457 O O . ILE A 1 199 ? 8.924 13.131 4.877 1.00 19.47 193 ILE A O 1
ATOM 1462 N N . ALA A 1 200 ? 6.905 14.050 5.188 1.00 18.43 194 ALA A N 1
ATOM 1463 C CA . ALA A 1 200 ? 6.384 13.630 3.870 1.00 17.55 194 ALA A CA 1
ATOM 1464 C C . ALA A 1 200 ? 5.587 14.768 3.299 1.00 17.50 194 ALA A C 1
ATOM 1465 O O . ALA A 1 200 ? 4.926 15.463 4.055 1.00 18.64 194 ALA A O 1
ATOM 1467 N N . MET A 1 201 ? 5.619 14.905 1.964 1.00 16.70 195 MET A N 1
ATOM 1468 C CA A MET A 1 201 ? 4.687 15.815 1.296 0.50 17.38 195 MET A CA 1
ATOM 1469 C CA B MET A 1 201 ? 4.768 15.854 1.255 0.50 18.23 195 MET A CA 1
ATOM 1470 C C . MET A 1 201 ? 3.840 15.036 0.374 1.00 18.24 195 MET A C 1
ATOM 1471 O O . MET A 1 201 ? 4.354 14.198 -0.410 1.00 18.49 195 MET A O 1
ATOM 1480 N N . LEU A 1 202 ? 2.539 15.330 0.479 1.00 17.57 196 LEU A N 1
ATOM 1481 C CA . LEU A 1 202 ? 1.524 14.608 -0.312 1.00 17.87 196 LEU A CA 1
ATOM 1482 C C . LEU A 1 202 ? 0.694 15.631 -1.098 1.00 19.72 196 LEU A C 1
ATOM 1483 O O . LEU A 1 202 ? 0.421 16.696 -0.602 1.00 18.71 196 LEU A O 1
ATOM 1488 N N . GLY A 1 203 ? 0.198 15.260 -2.288 1.00 18.03 197 GLY A N 1
ATOM 1489 C CA . GLY A 1 203 ? -0.733 16.209 -2.940 1.00 18.29 197 GLY A CA 1
ATOM 1490 C C . GLY A 1 203 ? -1.126 15.705 -4.289 1.00 19.94 197 GLY A C 1
ATOM 1491 O O . GLY A 1 203 ? -0.858 14.520 -4.636 1.00 20.68 197 GLY A O 1
ATOM 1492 N N . TYR A 1 204 ? -1.692 16.614 -5.094 1.00 19.55 198 TYR A N 1
ATOM 1493 C CA . TYR A 1 204 ? -2.297 16.258 -6.396 1.00 19.59 198 TYR A CA 1
ATOM 1494 C C . TYR A 1 204 ? -1.597 16.750 -7.633 1.00 20.52 198 TYR A C 1
ATOM 1495 O O . TYR A 1 204 ? -2.122 16.563 -8.750 1.00 23.73 198 TYR A O 1
ATOM 1504 N N . ALA A 1 205 ? -0.397 17.286 -7.488 1.00 21.09 199 ALA A N 1
ATOM 1505 C CA . ALA A 1 205 ? 0.418 17.793 -8.569 1.00 21.73 199 ALA A CA 1
ATOM 1506 C C . ALA A 1 205 ? 1.845 17.946 -8.036 1.00 21.32 199 ALA A C 1
ATOM 1507 O O . ALA A 1 205 ? 2.058 17.710 -6.831 1.00 21.98 199 ALA A O 1
ATOM 1509 N N . ASP A 1 206 ? 2.809 18.309 -8.905 1.00 22.31 200 ASP A N 1
ATOM 1510 C CA . ASP A 1 206 ? 4.201 18.518 -8.446 1.00 22.83 200 ASP A CA 1
ATOM 1511 C C . ASP A 1 206 ? 4.227 19.505 -7.276 1.00 24.52 200 ASP A C 1
ATOM 1512 O O . ASP A 1 206 ? 3.517 20.539 -7.301 1.00 21.82 200 ASP A O 1
ATOM 1517 N N . GLU A 1 207 ? 5.064 19.220 -6.277 1.00 21.63 201 GLU A N 1
ATOM 1518 C CA . GLU A 1 207 ? 5.140 20.031 -5.069 1.00 21.58 201 GLU A CA 1
ATOM 1519 C C . GLU A 1 207 ? 5.273 21.527 -5.381 1.00 23.45 201 GLU A C 1
ATOM 1520 O O . GLU A 1 207 ? 4.552 22.338 -4.781 1.00 21.46 201 GLU A O 1
ATOM 1526 N N . ASP A 1 208 ? 6.157 21.887 -6.320 1.00 24.00 202 ASP A N 1
ATOM 1527 C CA . ASP A 1 208 ? 6.436 23.297 -6.558 1.00 25.29 202 ASP A CA 1
ATOM 1528 C C . ASP A 1 208 ? 5.379 23.980 -7.371 1.00 27.40 202 ASP A C 1
ATOM 1529 O O . ASP A 1 208 ? 5.483 25.176 -7.591 1.00 32.08 202 ASP A O 1
ATOM 1534 N N . LYS A 1 209 ? 4.324 23.275 -7.755 1.00 22.78 203 LYS A N 1
ATOM 1535 C CA . LYS A 1 209 ? 3.252 23.904 -8.499 1.00 25.64 203 LYS A CA 1
ATOM 1536 C C . LYS A 1 209 ? 1.905 23.922 -7.757 1.00 26.97 203 LYS A C 1
ATOM 1537 O O . LYS A 1 209 ? 0.856 24.295 -8.317 1.00 31.04 203 LYS A O 1
ATOM 1543 N N . THR A 1 210 ? 1.891 23.431 -6.523 1.00 21.64 204 THR A N 1
ATOM 1544 C CA . THR A 1 210 ? 0.667 23.157 -5.900 1.00 19.66 204 THR A CA 1
ATOM 1545 C C . THR A 1 210 ? 0.663 23.412 -4.371 1.00 19.45 204 THR A C 1
ATOM 1546 O O . THR A 1 210 ? 1.658 23.848 -3.786 1.00 20.50 204 THR A O 1
ATOM 1550 N N . THR A 1 211 ? -0.453 23.137 -3.692 1.00 19.22 205 THR A N 1
ATOM 1551 C CA . THR A 1 211 ? -0.501 23.165 -2.256 1.00 18.48 205 THR A CA 1
ATOM 1552 C C . THR A 1 211 ? -0.345 21.741 -1.776 1.00 18.86 205 THR A C 1
ATOM 1553 O O . THR A 1 211 ? -1.202 20.890 -2.124 1.00 20.35 205 THR A O 1
ATOM 1557 N N . VAL A 1 212 ? 0.684 21.482 -0.967 1.00 17.78 206 VAL A N 1
ATOM 1558 C CA . VAL A 1 212 ? 0.881 20.113 -0.481 1.00 17.36 206 VAL A CA 1
ATOM 1559 C C . VAL A 1 212 ? 0.426 19.998 0.965 1.00 18.26 206 VAL A C 1
ATOM 1560 O O . VAL A 1 212 ? 0.374 21.004 1.721 1.00 17.68 206 VAL A O 1
ATOM 1564 N N . LEU A 1 213 ? 0.093 18.770 1.385 1.00 17.93 207 LEU A N 1
ATOM 1565 C CA . LEU A 1 213 ? 0.016 18.495 2.754 1.00 17.51 207 LEU A CA 1
ATOM 1566 C C . LEU A 1 213 ? 1.397 17.946 3.206 1.00 18.78 207 LEU A C 1
ATOM 1567 O O . LEU A 1 213 ? 1.917 16.961 2.661 1.00 18.78 207 LEU A O 1
ATOM 1572 N N . GLU A 1 214 ? 2.000 18.653 4.149 1.00 18.01 208 GLU A N 1
ATOM 1573 C CA . GLU A 1 214 ? 3.307 18.208 4.718 1.00 17.79 208 GLU A CA 1
ATOM 1574 C C . GLU A 1 214 ? 2.976 17.591 6.058 1.00 17.26 208 GLU A C 1
ATOM 1575 O O . GLU A 1 214 ? 2.318 18.212 6.926 1.00 17.98 208 GLU A O 1
ATOM 1581 N N . LEU A 1 215 ? 3.432 16.359 6.239 1.00 16.69 209 LEU A N 1
ATOM 1582 C CA . LEU A 1 215 ? 3.216 15.626 7.515 1.00 16.39 209 LEU A CA 1
ATOM 1583 C C . LEU A 1 215 ? 4.569 15.444 8.155 1.00 16.17 209 LEU A C 1
ATOM 1584 O O . LEU A 1 215 ? 5.532 15.040 7.495 1.00 17.27 209 LEU A O 1
ATOM 1589 N N . THR A 1 216 ? 4.615 15.778 9.433 1.00 15.99 210 THR A N 1
ATOM 1590 C CA . THR A 1 216 ? 5.887 15.684 10.194 1.00 15.64 210 THR A CA 1
ATOM 1591 C C . THR A 1 216 ? 5.752 14.677 11.365 1.00 16.37 210 THR A C 1
ATOM 1592 O O . THR A 1 216 ? 4.812 14.730 12.190 1.00 17.24 210 THR A O 1
ATOM 1596 N N . TYR A 1 217 ? 6.725 13.755 11.415 1.00 16.61 211 TYR A N 1
ATOM 1597 C CA . TYR A 1 217 ? 6.834 12.830 12.542 1.00 17.60 211 TYR A CA 1
ATOM 1598 C C . TYR A 1 217 ? 8.104 13.219 13.332 1.00 17.31 211 TYR A C 1
ATOM 1599 O O . TYR A 1 217 ? 9.159 13.416 12.695 1.00 17.66 211 TYR A O 1
ATOM 1608 N N . ASN A 1 218 ? 7.963 13.322 14.661 1.00 16.49 212 ASN A N 1
ATOM 1609 C CA . ASN A 1 218 ? 9.136 13.540 15.581 1.00 17.38 212 ASN A CA 1
ATOM 1610 C C . ASN A 1 218 ? 9.392 12.216 16.293 1.00 18.14 212 ASN A C 1
ATOM 1611 O O . ASN A 1 218 ? 8.476 11.555 16.729 1.00 17.65 212 ASN A O 1
ATOM 1616 N N . TYR A 1 219 ? 10.666 11.825 16.353 1.00 19.33 213 TYR A N 1
ATOM 1617 C CA . TYR A 1 219 ? 10.991 10.444 16.729 1.00 19.68 213 TYR A CA 1
ATOM 1618 C C . TYR A 1 219 ? 10.436 10.186 18.138 1.00 21.99 213 TYR A C 1
ATOM 1619 O O . TYR A 1 219 ? 10.710 10.941 19.086 1.00 22.04 213 TYR A O 1
ATOM 1628 N N . GLY A 1 220 ? 9.686 9.096 18.244 1.00 21.43 214 GLY A N 1
ATOM 1629 C CA . GLY A 1 220 ? 9.105 8.631 19.475 1.00 21.17 214 GLY A CA 1
ATOM 1630 C C . GLY A 1 220 ? 7.881 9.354 19.975 1.00 20.57 214 GLY A C 1
ATOM 1631 O O . GLY A 1 220 ? 7.357 9.044 21.048 1.00 20.96 214 GLY A O 1
ATOM 1632 N N . VAL A 1 221 ? 7.372 10.298 19.175 1.00 19.99 215 VAL A N 1
ATOM 1633 C CA . VAL A 1 221 ? 6.231 11.120 19.602 1.00 19.01 215 VAL A CA 1
ATOM 1634 C C . VAL A 1 221 ? 5.007 10.611 18.844 1.00 19.83 215 VAL A C 1
ATOM 1635 O O . VAL A 1 221 ? 5.023 10.660 17.609 1.00 19.54 215 VAL A O 1
ATOM 1639 N N . THR A 1 222 ? 3.992 10.154 19.577 1.00 19.69 216 THR A N 1
ATOM 1640 C CA . THR A 1 222 ? 2.879 9.502 18.906 1.00 21.94 216 THR A CA 1
ATOM 1641 C C . THR A 1 222 ? 1.616 10.264 19.036 1.00 21.60 216 THR A C 1
ATOM 1642 O O . THR A 1 222 ? 0.642 9.898 18.334 1.00 27.95 216 THR A O 1
ATOM 1646 N N . GLU A 1 223 ? 1.570 11.268 19.901 1.00 21.69 217 GLU A N 1
ATOM 1647 C CA . GLU A 1 223 ? 0.308 11.963 20.128 1.00 28.83 217 GLU A CA 1
ATOM 1648 C C . GLU A 1 223 ? 0.522 13.441 20.161 1.00 25.07 217 GLU A C 1
ATOM 1649 O O . GLU A 1 223 ? 1.522 13.889 20.715 1.00 26.37 217 GLU A O 1
ATOM 1655 N N . TYR A 1 224 ? -0.458 14.192 19.651 1.00 21.59 218 TYR A N 1
ATOM 1656 C CA . TYR A 1 224 ? -0.433 15.658 19.749 1.00 19.55 218 TYR A CA 1
ATOM 1657 C C . TYR A 1 224 ? -1.832 16.176 20.034 1.00 22.35 218 TYR A C 1
ATOM 1658 O O . TYR A 1 224 ? -2.849 15.492 19.742 1.00 21.95 218 TYR A O 1
ATOM 1667 N N . SER A 1 225 ? -1.899 17.351 20.636 1.00 21.02 219 SER A N 1
ATOM 1668 C CA . SER A 1 225 ? -3.233 17.958 20.773 1.00 21.90 219 SER A CA 1
ATOM 1669 C C . SER A 1 225 ? -3.680 18.637 19.487 1.00 23.08 219 SER A C 1
ATOM 1670 O O . SER A 1 225 ? -2.863 19.241 18.759 1.00 20.12 219 SER A O 1
ATOM 1673 N N . LYS A 1 226 ? -4.958 18.446 19.167 1.00 21.59 220 LYS A N 1
ATOM 1674 C CA . LYS A 1 226 ? -5.512 19.044 17.933 1.00 21.40 220 LYS A CA 1
ATOM 1675 C C . LYS A 1 226 ? -5.891 20.494 18.178 1.00 20.87 220 LYS A C 1
ATOM 1676 O O . LYS A 1 226 ? -6.157 21.220 17.222 1.00 20.27 220 LYS A O 1
ATOM 1682 N N . GLY A 1 227 ? -5.914 20.929 19.437 1.00 22.39 221 GLY A N 1
ATOM 1683 C CA . GLY A 1 227 ? -6.329 22.319 19.712 1.00 21.84 221 GLY A CA 1
ATOM 1684 C C . GLY A 1 227 ? -7.799 22.551 19.331 1.00 20.69 221 GLY A C 1
ATOM 1685 O O . GLY A 1 227 ? -8.567 21.595 19.113 1.00 22.76 221 GLY A O 1
ATOM 1686 N N . ASN A 1 228 ? -8.165 23.814 19.236 1.00 21.22 222 ASN A N 1
ATOM 1687 C CA . ASN A 1 228 ? -9.505 24.184 18.809 1.00 20.24 222 ASN A CA 1
ATOM 1688 C C . ASN A 1 228 ? -9.428 25.378 17.860 1.00 19.48 222 ASN A C 1
ATOM 1689 O O . ASN A 1 228 ? -10.437 26.102 17.648 1.00 20.23 222 ASN A O 1
ATOM 1694 N N . ALA A 1 229 ? -8.233 25.636 17.310 1.00 19.77 223 ALA A N 1
ATOM 1695 C CA . ALA A 1 229 ? -7.993 26.751 16.401 1.00 17.30 223 ALA A CA 1
ATOM 1696 C C . ALA A 1 229 ? -8.078 26.353 14.920 1.00 18.90 223 ALA A C 1
ATOM 1697 O O . ALA A 1 229 ? -8.896 26.874 14.165 1.00 18.02 223 ALA A O 1
ATOM 1699 N N . TYR A 1 230 ? -7.224 25.440 14.506 1.00 17.13 224 TYR A N 1
ATOM 1700 C CA . TYR A 1 230 ? -7.278 24.863 13.177 1.00 15.88 224 TYR A CA 1
ATOM 1701 C C . TYR A 1 230 ? -8.531 23.969 13.121 1.00 16.92 224 TYR A C 1
ATOM 1702 O O . TYR A 1 230 ? -8.751 23.116 14.012 1.00 18.69 224 TYR A O 1
ATOM 1711 N N . ALA A 1 231 ? -9.355 24.202 12.070 1.00 17.22 225 ALA A N 1
ATOM 1712 C CA . ALA A 1 231 ? -10.595 23.385 11.984 1.00 17.20 225 ALA A CA 1
ATOM 1713 C C . ALA A 1 231 ? -10.411 22.221 11.026 1.00 17.26 225 ALA A C 1
ATOM 1714 O O . ALA A 1 231 ? -10.599 21.047 11.400 1.00 17.60 225 ALA A O 1
ATOM 1716 N N . GLN A 1 232 ? -10.096 22.524 9.776 1.00 17.07 226 GLN A N 1
ATOM 1717 C CA . GLN A 1 232 ? -10.009 21.475 8.707 1.00 17.66 226 GLN A CA 1
ATOM 1718 C C . GLN A 1 232 ? -9.366 21.941 7.437 1.00 17.79 226 GLN A C 1
ATOM 1719 O O . GLN A 1 232 ? -9.171 23.169 7.230 1.00 17.82 226 GLN A O 1
ATOM 1725 N N . VAL A 1 233 ? -9.071 21.024 6.527 1.00 16.30 227 VAL A N 1
ATOM 1726 C CA . VAL A 1 233 ? -8.724 21.382 5.149 1.00 16.23 227 VAL A CA 1
ATOM 1727 C C . VAL A 1 233 ? -9.850 20.856 4.255 1.00 16.84 227 VAL A C 1
ATOM 1728 O O . VAL A 1 233 ? -10.443 19.783 4.560 1.00 17.43 227 VAL A O 1
ATOM 1732 N N . ALA A 1 234 ? -10.216 21.634 3.281 1.00 16.63 228 ALA A N 1
ATOM 1733 C CA . ALA A 1 234 ? -11.253 21.221 2.318 1.00 15.36 228 ALA A CA 1
ATOM 1734 C C . ALA A 1 234 ? -10.625 20.895 0.994 1.00 17.05 228 ALA A C 1
ATOM 1735 O O . ALA A 1 234 ? -9.694 21.629 0.515 1.00 16.59 228 ALA A O 1
ATOM 1737 N N . ILE A 1 235 ? -11.060 19.789 0.392 1.00 16.32 229 ILE A N 1
ATOM 1738 C CA . ILE A 1 235 ? -10.513 19.276 -0.834 1.00 17.54 229 ILE A CA 1
ATOM 1739 C C . ILE A 1 235 ? -11.689 19.065 -1.802 1.00 18.14 229 ILE A C 1
ATOM 1740 O O . ILE A 1 235 ? -12.722 18.484 -1.410 1.00 18.48 229 ILE A O 1
ATOM 1745 N N . GLY A 1 236 ? -11.545 19.530 -3.035 1.00 16.85 230 GLY A N 1
ATOM 1746 C CA . GLY A 1 236 ? -12.651 19.422 -3.992 1.00 18.25 230 GLY A CA 1
ATOM 1747 C C . GLY A 1 236 ? -12.516 18.122 -4.736 1.00 19.13 230 GLY A C 1
ATOM 1748 O O . GLY A 1 236 ? -11.398 17.578 -4.900 1.00 19.35 230 GLY A O 1
ATOM 1749 N N . THR A 1 237 ? -13.660 17.623 -5.176 1.00 19.07 231 THR A N 1
ATOM 1750 C CA . THR A 1 237 ? -13.742 16.350 -5.891 1.00 18.73 231 THR A CA 1
ATOM 1751 C C . THR A 1 237 ? -14.911 16.417 -6.886 1.00 18.11 231 THR A C 1
ATOM 1752 O O . THR A 1 237 ? -15.881 17.125 -6.591 1.00 17.76 231 THR A O 1
ATOM 1756 N N . ASN A 1 238 ? -14.810 15.670 -7.967 1.00 19.32 232 ASN A N 1
ATOM 1757 C CA . ASN A 1 238 ? -15.903 15.640 -8.934 1.00 18.95 232 ASN A CA 1
ATOM 1758 C C . ASN A 1 238 ? -17.062 14.826 -8.358 1.00 20.41 232 ASN A C 1
ATOM 1759 O O . ASN A 1 238 ? -18.174 14.928 -8.929 1.00 22.68 232 ASN A O 1
ATOM 1764 N N . ASP A 1 239 ? -16.874 14.085 -7.245 1.00 19.11 233 ASP A N 1
ATOM 1765 C CA . ASP A 1 239 ? -17.987 13.260 -6.739 1.00 19.65 233 ASP A CA 1
ATOM 1766 C C . ASP A 1 239 ? -17.732 12.859 -5.306 1.00 17.52 233 ASP A C 1
ATOM 1767 O O . ASP A 1 239 ? -16.856 11.972 -5.048 1.00 19.15 233 ASP A O 1
ATOM 1772 N N . VAL A 1 240 ? -18.412 13.499 -4.390 1.00 20.55 234 VAL A N 1
ATOM 1773 C CA . VAL A 1 240 ? -18.196 13.298 -2.977 1.00 18.64 234 VAL A CA 1
ATOM 1774 C C . VAL A 1 240 ? -18.593 11.885 -2.562 1.00 22.23 234 VAL A C 1
ATOM 1775 O O . VAL A 1 240 ? -18.074 11.373 -1.577 1.00 21.84 234 VAL A O 1
ATOM 1779 N N . TYR A 1 241 ? -19.516 11.276 -3.293 1.00 22.37 235 TYR A N 1
ATOM 1780 C CA . TYR A 1 241 ? -19.957 9.908 -2.931 1.00 21.22 235 TYR A CA 1
ATOM 1781 C C . TYR A 1 241 ? -18.864 8.902 -3.276 1.00 19.32 235 TYR A C 1
ATOM 1782 O O . TYR A 1 241 ? -18.538 8.033 -2.420 1.00 24.85 235 TYR A O 1
ATOM 1791 N N . LYS A 1 242 ? -18.315 8.972 -4.484 1.00 20.51 236 LYS A N 1
ATOM 1792 C CA . LYS A 1 242 ? -17.178 8.087 -4.850 1.00 20.61 236 LYS A CA 1
ATOM 1793 C C . LYS A 1 242 ? -15.987 8.349 -3.955 1.00 22.57 236 LYS A C 1
ATOM 1794 O O . LYS A 1 242 ? -15.346 7.403 -3.457 1.00 20.23 236 LYS A O 1
ATOM 1800 N N . SER A 1 243 ? -15.725 9.615 -3.671 1.00 21.04 237 SER A N 1
ATOM 1801 C CA . SER A 1 243 ? -14.532 9.859 -2.882 1.00 19.59 237 SER A CA 1
ATOM 1802 C C . SER A 1 243 ? -14.705 9.449 -1.447 1.00 20.79 237 SER A C 1
ATOM 1803 O O . SER A 1 243 ? -13.748 8.906 -0.809 1.00 21.64 237 SER A O 1
ATOM 1806 N N . ALA A 1 244 ? -15.925 9.576 -0.882 1.00 21.62 238 ALA A N 1
ATOM 1807 C CA . ALA A 1 244 ? -16.186 9.118 0.468 1.00 22.44 238 ALA A CA 1
ATOM 1808 C C . ALA A 1 244 ? -16.097 7.588 0.603 1.00 25.45 238 ALA A C 1
ATOM 1809 O O . ALA A 1 244 ? -15.745 7.092 1.687 1.00 24.80 238 ALA A O 1
ATOM 1811 N N . GLU A 1 245 ? -16.445 6.855 -0.453 1.00 29.32 239 GLU A N 1
ATOM 1812 C CA . GLU A 1 245 ? -16.309 5.366 -0.438 1.00 30.98 239 GLU A CA 1
ATOM 1813 C C . GLU A 1 245 ? -14.858 5.003 -0.260 1.00 28.38 239 GLU A C 1
ATOM 1814 O O . GLU A 1 245 ? -14.524 4.051 0.445 1.00 28.82 239 GLU A O 1
ATOM 1820 N N . ALA A 1 246 ? -13.983 5.744 -0.918 1.00 23.16 240 ALA A N 1
ATOM 1821 C CA . ALA A 1 246 ? -12.568 5.461 -0.816 1.00 22.12 240 ALA A CA 1
ATOM 1822 C C . ALA A 1 246 ? -12.105 5.755 0.632 1.00 23.98 240 ALA A C 1
ATOM 1823 O O . ALA A 1 246 ? -11.339 4.997 1.231 1.00 23.36 240 ALA A O 1
ATOM 1825 N N . VAL A 1 247 ? -12.574 6.873 1.195 1.00 21.21 241 VAL A N 1
ATOM 1826 C CA . VAL A 1 247 ? -12.312 7.184 2.619 1.00 20.27 241 VAL A CA 1
ATOM 1827 C C . VAL A 1 247 ? -12.832 6.104 3.549 1.00 22.99 241 VAL A C 1
ATOM 1828 O O . VAL A 1 247 ? -12.139 5.651 4.469 1.00 21.86 241 VAL A O 1
ATOM 1832 N N . ASP A 1 248 ? -14.045 5.647 3.290 1.00 23.41 242 ASP A N 1
ATOM 1833 C CA . ASP A 1 248 ? -14.604 4.635 4.149 1.00 29.19 242 ASP A CA 1
ATOM 1834 C C . ASP A 1 248 ? -13.699 3.363 4.165 1.00 28.53 242 ASP A C 1
ATOM 1835 O O . ASP A 1 248 ? -13.399 2.807 5.246 1.00 29.02 242 ASP A O 1
ATOM 1840 N N . LEU A 1 249 ? -13.280 2.912 2.988 1.00 30.83 243 LEU A N 1
ATOM 1841 C CA . LEU A 1 249 ? -12.352 1.755 2.864 1.00 31.08 243 LEU A CA 1
ATOM 1842 C C . LEU A 1 249 ? -11.024 1.945 3.574 1.00 34.19 243 LEU A C 1
ATOM 1843 O O . LEU A 1 249 ? -10.544 1.057 4.306 1.00 32.72 243 LEU A O 1
ATOM 1848 N N . ALA A 1 250 ? -10.443 3.128 3.405 1.00 27.32 244 ALA A N 1
ATOM 1849 C CA . ALA A 1 250 ? -9.195 3.440 4.063 1.00 30.28 244 ALA A CA 1
ATOM 1850 C C . ALA A 1 250 ? -9.306 3.465 5.594 1.00 35.02 244 ALA A C 1
ATOM 1851 O O . ALA A 1 250 ? -8.404 2.975 6.283 1.00 32.33 244 ALA A O 1
ATOM 1853 N N . THR A 1 251 ? -10.393 4.024 6.121 1.00 31.22 245 THR A N 1
ATOM 1854 C CA . THR A 1 251 ? -10.633 4.059 7.564 1.00 33.11 245 THR A CA 1
ATOM 1855 C C . THR A 1 251 ? -10.900 2.666 8.165 1.00 35.17 245 THR A C 1
ATOM 1856 O O . THR A 1 251 ? -10.434 2.426 9.266 1.00 38.55 245 THR A O 1
ATOM 1860 N N . LYS A 1 252 ? -11.554 1.714 7.458 1.00 29.87 246 LYS A N 1
ATOM 1861 C CA . LYS A 1 252 ? -11.700 0.356 7.931 1.00 29.39 246 LYS A CA 1
ATOM 1862 C C . LYS A 1 252 ? -10.323 -0.338 8.124 1.00 30.13 246 LYS A C 1
ATOM 1863 O O . LYS A 1 252 ? -10.202 -1.261 8.949 1.00 30.94 246 LYS A O 1
ATOM 1869 N N . GLU A 1 253 ? -9.326 0.086 7.333 1.00 29.03 247 GLU A N 1
ATOM 1870 C CA . GLU A 1 253 ? -8.020 -0.589 7.327 1.00 31.42 247 GLU A CA 1
ATOM 1871 C C . GLU A 1 253 ? -7.045 0.155 8.233 1.00 27.51 247 GLU A C 1
ATOM 1872 O O . GLU A 1 253 ? -6.244 -0.454 8.963 1.00 27.84 247 GLU A O 1
ATOM 1878 N N . LEU A 1 254 ? -7.060 1.491 8.142 1.00 25.13 248 LEU A N 1
ATOM 1879 C CA . LEU A 1 254 ? -5.933 2.284 8.619 1.00 28.07 248 LEU A CA 1
ATOM 1880 C C . LEU A 1 254 ? -6.239 3.194 9.799 1.00 28.24 248 LEU A C 1
ATOM 1881 O O . LEU A 1 254 ? -5.314 3.658 10.491 1.00 31.68 248 LEU A O 1
ATOM 1886 N N . GLY A 1 255 ? -7.499 3.438 10.075 1.00 28.11 249 GLY A N 1
ATOM 1887 C CA . GLY A 1 255 ? -7.829 4.335 11.155 1.00 31.22 249 GLY A CA 1
ATOM 1888 C C . GLY A 1 255 ? -8.460 5.583 10.556 1.00 26.24 249 GLY A C 1
ATOM 1889 O O . GLY A 1 255 ? -8.499 5.698 9.335 1.00 24.52 249 GLY A O 1
ATOM 1890 N N . GLY A 1 256 ? -8.938 6.441 11.455 1.00 23.18 250 GLY A N 1
ATOM 1891 C CA . GLY A 1 256 ? -9.801 7.594 11.050 1.00 23.00 250 GLY A CA 1
ATOM 1892 C C . GLY A 1 256 ? -11.235 7.164 11.012 1.00 24.32 250 GLY A C 1
ATOM 1893 O O . GLY A 1 256 ? -11.571 5.980 11.247 1.00 25.46 250 GLY A O 1
ATOM 1894 N N . LYS A 1 257 ? -12.125 8.115 10.749 1.00 24.60 251 LYS A N 1
ATOM 1895 C CA . LYS A 1 257 ? -13.573 7.930 10.920 1.00 24.09 251 LYS A CA 1
ATOM 1896 C C . LYS A 1 257 ? -14.280 8.915 10.024 1.00 25.63 251 LYS A C 1
ATOM 1897 O O . LYS A 1 257 ? -13.851 10.073 9.912 1.00 24.01 251 LYS A O 1
ATOM 1903 N N . ILE A 1 258 ? -15.376 8.483 9.389 1.00 24.47 252 ILE A N 1
ATOM 1904 C CA . ILE A 1 258 ? -16.288 9.407 8.701 1.00 22.89 252 ILE A CA 1
ATOM 1905 C C . ILE A 1 258 ? -17.051 10.175 9.739 1.00 24.54 252 ILE A C 1
ATOM 1906 O O . ILE A 1 258 ? -17.510 9.596 10.742 1.00 26.11 252 ILE A O 1
ATOM 1911 N N . LEU A 1 259 ? -17.122 11.500 9.552 1.00 20.81 253 LEU A N 1
ATOM 1912 C CA . LEU A 1 259 ? -17.967 12.360 10.335 1.00 22.25 253 LEU A CA 1
ATOM 1913 C C . LEU A 1 259 ? -19.322 12.504 9.620 1.00 25.30 253 LEU A C 1
ATOM 1914 O O . LEU A 1 259 ? -20.344 11.871 10.000 1.00 27.90 253 LEU A O 1
ATOM 1919 N N . ARG A 1 260 ? -19.336 13.194 8.517 1.00 24.57 254 ARG A N 1
ATOM 1920 C CA . ARG A 1 260 ? -20.585 13.440 7.822 1.00 27.42 254 ARG A CA 1
ATOM 1921 C C . ARG A 1 260 ? -20.505 12.572 6.570 1.00 22.88 254 ARG A C 1
ATOM 1922 O O . ARG A 1 260 ? -19.606 12.678 5.741 1.00 24.41 254 ARG A O 1
ATOM 1930 N N . GLN A 1 261 ? -21.479 11.660 6.419 1.00 23.32 255 GLN A N 1
ATOM 1931 C CA . GLN A 1 261 ? -21.595 10.927 5.174 1.00 24.02 255 GLN A CA 1
ATOM 1932 C C . GLN A 1 261 ? -21.906 11.848 3.967 1.00 20.29 255 GLN A C 1
ATOM 1933 O O . GLN A 1 261 ? -22.497 12.946 4.185 1.00 23.04 255 GLN A O 1
ATOM 1939 N N . PRO A 1 262 ? -21.562 11.388 2.742 1.00 20.85 256 PRO A N 1
ATOM 1940 C CA . PRO A 1 262 ? -21.740 12.221 1.512 1.00 21.91 256 PRO A CA 1
ATOM 1941 C C . PRO A 1 262 ? -23.172 12.620 1.293 1.00 22.48 256 PRO A C 1
ATOM 1942 O O . PRO A 1 262 ? -24.073 11.757 1.385 1.00 24.55 256 PRO A O 1
ATOM 1946 N N . GLY A 1 263 ? -23.406 13.891 0.987 1.00 21.34 257 GLY A N 1
ATOM 1947 C CA . GLY A 1 263 ? -24.748 14.336 0.618 1.00 22.82 257 GLY A CA 1
ATOM 1948 C C . GLY A 1 263 ? -24.819 15.855 0.622 1.00 25.14 257 GLY A C 1
ATOM 1949 O O . GLY A 1 263 ? -23.902 16.540 1.148 1.00 23.70 257 GLY A O 1
ATOM 1950 N N . PRO A 1 264 ? -25.911 16.410 0.083 1.00 24.94 258 PRO A N 1
ATOM 1951 C CA . PRO A 1 264 ? -26.175 17.813 0.044 1.00 27.46 258 PRO A CA 1
ATOM 1952 C C . PRO A 1 264 ? -26.473 18.348 1.435 1.00 31.18 258 PRO A C 1
ATOM 1953 O O . PRO A 1 264 ? -27.132 17.683 2.255 1.00 34.78 258 PRO A O 1
ATOM 1957 N N . LEU A 1 265 ? -25.944 19.537 1.724 1.00 32.55 259 LEU A N 1
ATOM 1958 C CA . LEU A 1 265 ? -26.237 20.240 2.968 1.00 38.21 259 LEU A CA 1
ATOM 1959 C C . LEU A 1 265 ? -27.689 20.737 2.988 1.00 41.64 259 LEU A C 1
ATOM 1960 O O . LEU A 1 265 ? -28.249 21.027 1.923 1.00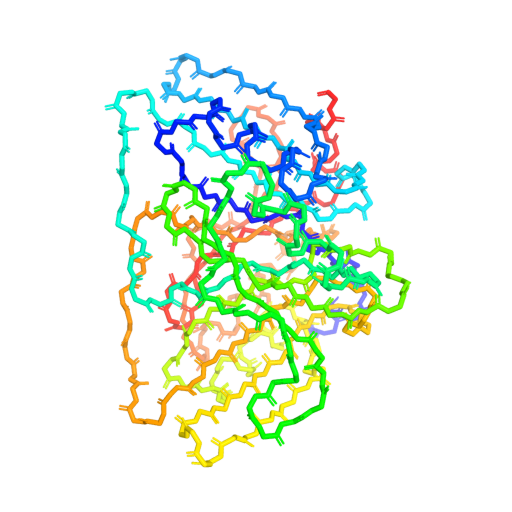 38.05 259 LEU A O 1
ATOM 1965 N N . PRO A 1 266 ? -28.290 20.846 4.203 1.00 49.29 260 PRO A N 1
ATOM 1966 C CA . PRO A 1 266 ? -29.690 21.269 4.272 1.00 56.45 260 PRO A CA 1
ATOM 1967 C C . PRO A 1 266 ? -29.894 22.662 3.657 1.00 57.77 260 PRO A C 1
ATOM 1968 O O . PRO A 1 266 ? -29.151 23.599 3.973 1.00 59.68 260 PRO A O 1
ATOM 1972 N N . GLY A 1 267 ? -30.854 22.756 2.737 1.00 58.38 261 GLY A N 1
ATOM 1973 C CA . GLY A 1 267 ? -31.218 24.018 2.093 1.00 70.09 261 GLY A CA 1
ATOM 1974 C C . GLY A 1 267 ? -30.378 24.383 0.883 1.00 76.80 261 GLY A C 1
ATOM 1975 O O . GLY A 1 267 ? -30.933 24.615 -0.200 1.00 77.15 261 GLY A O 1
ATOM 1976 N N . ILE A 1 268 ? -29.053 24.439 1.066 1.00 80.66 262 ILE A N 1
ATOM 1977 C CA . ILE A 1 268 ? -28.117 24.878 0.008 1.00 76.05 262 ILE A CA 1
ATOM 1978 C C . ILE A 1 268 ? -28.033 23.904 -1.169 1.00 75.07 262 ILE A C 1
ATOM 1979 O O . ILE A 1 268 ? -27.931 24.346 -2.319 1.00 76.56 262 ILE A O 1
ATOM 1984 N N . ASN A 1 269 ? -28.083 22.597 -0.873 1.00 67.54 263 ASN A N 1
ATOM 1985 C CA . ASN A 1 269 ? -27.823 21.512 -1.851 1.00 60.76 263 ASN A CA 1
ATOM 1986 C C . ASN A 1 269 ? -26.319 21.335 -2.259 1.00 50.32 263 ASN A C 1
ATOM 1987 O O . ASN A 1 269 ? -26.012 20.700 -3.273 1.00 46.48 263 ASN A O 1
ATOM 1992 N N . THR A 1 270 ? -25.414 21.898 -1.467 1.00 41.48 264 THR A N 1
ATOM 1993 C CA . THR A 1 270 ? -23.965 21.772 -1.695 1.00 34.13 264 THR A CA 1
ATOM 1994 C C . THR A 1 270 ? -23.506 20.417 -1.106 1.00 26.87 264 THR A C 1
ATOM 1995 O O . THR A 1 270 ? -23.687 20.131 0.093 1.00 27.39 264 THR A O 1
ATOM 1999 N N . LYS A 1 271 ? -22.928 19.583 -1.971 1.00 22.98 265 LYS A N 1
ATOM 2000 C CA . LYS A 1 271 ? -22.620 18.192 -1.597 1.00 22.20 265 LYS A CA 1
ATOM 2001 C C . LYS A 1 271 ? -21.236 18.162 -0.942 1.00 21.29 265 LYS A C 1
ATOM 2002 O O . LYS A 1 271 ? -20.252 18.636 -1.547 1.00 19.30 265 LYS A O 1
ATOM 2008 N N . ILE A 1 272 ? -21.194 17.641 0.268 1.00 21.88 266 ILE A N 1
ATOM 2009 C CA . ILE A 1 272 ? -19.934 17.455 0.997 1.00 24.18 266 ILE A CA 1
ATOM 2010 C C . ILE A 1 272 ? -19.884 16.095 1.704 1.00 25.92 266 ILE A C 1
ATOM 2011 O O . ILE A 1 272 ? -20.912 15.396 1.866 1.00 23.37 266 ILE A O 1
ATOM 2016 N N . ALA A 1 273 ? -18.695 15.702 2.132 1.00 21.79 267 ALA A N 1
ATOM 2017 C CA . ALA A 1 273 ? -18.563 14.615 3.120 1.00 21.81 267 ALA A CA 1
ATOM 2018 C C . ALA A 1 273 ? -17.421 15.035 4.017 1.00 20.98 267 ALA A C 1
ATOM 2019 O O . ALA A 1 273 ? -16.615 15.899 3.622 1.00 23.27 267 ALA A O 1
ATOM 2021 N N . SER A 1 274 ? -17.341 14.481 5.218 1.00 21.08 268 SER A N 1
ATOM 2022 C CA . SER A 1 274 ? -16.224 14.897 6.104 1.00 21.44 268 SER A CA 1
ATOM 2023 C C . SER A 1 274 ? -15.770 13.738 6.937 1.00 22.14 268 SER A C 1
ATOM 2024 O O . SER A 1 274 ? -16.540 12.753 7.144 1.00 20.91 268 SER A O 1
ATOM 2027 N N . PHE A 1 275 ? -14.509 13.800 7.377 1.00 19.10 269 PHE A N 1
ATOM 2028 C CA . PHE A 1 275 ? -13.924 12.698 8.138 1.00 19.78 269 PHE A CA 1
ATOM 2029 C C . PHE A 1 275 ? -12.721 13.205 8.902 1.00 19.17 269 PHE A C 1
ATOM 2030 O O . PHE A 1 275 ? -12.271 14.340 8.677 1.00 19.50 269 PHE A O 1
ATOM 2038 N N . VAL A 1 276 ? -12.243 12.388 9.818 1.00 20.27 270 VAL A N 1
ATOM 2039 C CA . VAL A 1 276 ? -10.930 12.634 10.432 1.00 20.58 270 VAL A CA 1
ATOM 2040 C C . VAL A 1 276 ? -9.974 11.552 9.983 1.00 19.08 270 VAL A C 1
ATOM 2041 O O . VAL A 1 276 ? -10.349 10.387 9.706 1.00 21.16 270 VAL A O 1
ATOM 2045 N N . ASP A 1 277 ? -8.707 11.907 9.896 1.00 16.91 271 ASP A N 1
ATOM 2046 C CA . ASP A 1 277 ? -7.625 10.977 9.574 1.00 18.20 271 ASP A CA 1
ATOM 2047 C C . ASP A 1 277 ? -7.213 10.157 10.846 1.00 19.25 271 ASP A C 1
ATOM 2048 O O . ASP A 1 277 ? -7.795 10.307 11.918 1.00 20.14 271 ASP A O 1
ATOM 2053 N N . PRO A 1 278 ? -6.203 9.279 10.705 1.00 19.89 272 PRO A N 1
ATOM 2054 C CA . PRO A 1 278 ? -5.826 8.439 11.866 1.00 20.46 272 PRO A CA 1
ATOM 2055 C C . PRO A 1 278 ? -5.332 9.202 13.102 1.00 20.90 272 PRO A C 1
ATOM 2056 O O . PRO A 1 278 ? -5.269 8.648 14.200 1.00 22.85 272 PRO A O 1
ATOM 2060 N N . ASP A 1 279 ? -4.898 10.443 12.908 1.00 18.96 273 ASP A N 1
ATOM 2061 C CA . ASP A 1 279 ? -4.495 11.286 14.021 1.00 19.87 273 ASP A CA 1
ATOM 2062 C C . ASP A 1 279 ? -5.593 12.227 14.531 1.00 22.34 273 ASP A C 1
ATOM 2063 O O . ASP A 1 279 ? -5.393 12.969 15.502 1.00 25.00 273 ASP A O 1
ATOM 2068 N N . GLY A 1 280 ? -6.739 12.251 13.841 1.00 19.43 274 GLY A N 1
ATOM 2069 C CA . GLY A 1 280 ? -7.799 13.134 14.234 1.00 19.59 274 GLY A CA 1
ATOM 2070 C C . GLY A 1 280 ? -7.890 14.445 13.484 1.00 17.30 274 GLY A C 1
ATOM 2071 O O . GLY A 1 280 ? -8.722 15.304 13.887 1.00 20.38 274 GLY A O 1
ATOM 2072 N N . TRP A 1 281 ? -7.095 14.618 12.427 1.00 18.82 275 TRP A N 1
ATOM 2073 C CA . TRP A 1 281 ? -7.181 15.888 11.677 1.00 18.84 275 TRP A CA 1
ATOM 2074 C C . TRP A 1 281 ? -8.395 15.771 10.791 1.00 19.44 275 TRP A C 1
ATOM 2075 O O . TRP A 1 281 ? -8.555 14.765 10.140 1.00 21.88 275 TRP A O 1
ATOM 2086 N N . LYS A 1 282 ? -9.170 16.854 10.685 1.00 18.27 276 LYS A N 1
ATOM 2087 C CA . LYS A 1 282 ? -10.418 16.873 9.877 1.00 18.74 276 LYS A CA 1
ATOM 2088 C C . LYS A 1 282 ? -10.228 17.293 8.429 1.00 18.31 276 LYS A C 1
ATOM 2089 O O . LYS A 1 282 ? -9.486 18.257 8.121 1.00 18.46 276 LYS A O 1
ATOM 2095 N N . VAL A 1 283 ? -10.884 16.584 7.515 1.00 17.43 277 VAL A N 1
ATOM 2096 C CA . VAL A 1 283 ? -10.872 16.904 6.109 1.00 18.82 277 VAL A CA 1
ATOM 2097 C C . VAL A 1 283 ? -12.317 16.967 5.657 1.00 19.64 277 VAL A C 1
ATOM 2098 O O . VAL A 1 283 ? -13.133 16.102 6.056 1.00 19.66 277 VAL A O 1
ATOM 2102 N N . VAL A 1 284 ? -12.637 17.978 4.866 1.00 17.57 278 VAL A N 1
ATOM 2103 C CA . VAL A 1 284 ? -13.967 18.059 4.218 1.00 18.58 278 VAL A CA 1
ATOM 2104 C C . VAL A 1 284 ? -13.769 17.900 2.713 1.00 17.45 278 VAL A C 1
ATOM 2105 O O . VAL A 1 284 ? -12.996 18.586 2.097 1.00 17.78 278 VAL A O 1
ATOM 2109 N N . LEU A 1 285 ? -14.497 16.965 2.085 1.00 18.13 279 LEU A N 1
ATOM 2110 C CA . LEU A 1 285 ? -14.577 16.822 0.625 1.00 17.51 279 LEU A CA 1
ATOM 2111 C C . LEU A 1 285 ? -15.804 17.624 0.137 1.00 19.02 279 LEU A C 1
ATOM 2112 O O . LEU A 1 285 ? -16.872 17.577 0.746 1.00 20.07 279 LEU A O 1
ATOM 2117 N N . VAL A 1 286 ? -15.593 18.477 -0.860 1.00 17.81 280 VAL A N 1
ATOM 2118 C CA . VAL A 1 286 ? -16.647 19.328 -1.395 1.00 17.46 280 VAL A CA 1
ATOM 2119 C C . VAL A 1 286 ? -16.746 19.104 -2.875 1.00 16.35 280 VAL A C 1
ATOM 2120 O O . VAL A 1 286 ? -15.766 19.036 -3.607 1.00 17.40 280 VAL A O 1
ATOM 2124 N N . ASP A 1 287 ? -17.997 18.969 -3.385 1.00 17.64 281 ASP A N 1
ATOM 2125 C CA . ASP A 1 287 ? -18.192 18.852 -4.798 1.00 17.49 281 ASP A CA 1
ATOM 2126 C C . ASP A 1 287 ? -17.586 20.070 -5.519 1.00 18.25 281 ASP A C 1
ATOM 2127 O O . ASP A 1 287 ? -17.889 21.208 -5.106 1.00 20.75 281 ASP A O 1
ATOM 2132 N N . ASN A 1 288 ? -16.804 19.809 -6.561 1.00 18.36 282 ASN A N 1
ATOM 2133 C CA . ASN A 1 288 ? -16.022 20.861 -7.284 1.00 18.75 282 ASN A CA 1
ATOM 2134 C C . ASN A 1 288 ? -16.916 21.928 -7.897 1.00 22.85 282 ASN A C 1
ATOM 2135 O O . ASN A 1 288 ? -16.507 23.086 -7.971 1.00 23.30 282 ASN A O 1
ATOM 2140 N N . THR A 1 289 ? -18.116 21.525 -8.351 1.00 19.22 283 THR A N 1
ATOM 2141 C CA . THR A 1 289 ? -19.014 22.475 -9.002 1.00 21.34 283 THR A CA 1
ATOM 2142 C C . THR A 1 289 ? -19.811 23.195 -7.959 1.00 20.79 283 THR A C 1
ATOM 2143 O O . THR A 1 289 ? -19.925 24.450 -8.040 1.00 21.74 283 THR A O 1
ATOM 2147 N N . ASP A 1 290 ? -20.356 22.491 -6.951 1.00 20.57 284 ASP A N 1
ATOM 2148 C CA . ASP A 1 290 ? -21.031 23.114 -5.839 1.00 19.93 284 ASP A CA 1
ATOM 2149 C C . ASP A 1 290 ? -20.191 24.168 -5.111 1.00 18.75 284 ASP A C 1
ATOM 2150 O O . ASP A 1 290 ? -20.732 25.215 -4.656 1.00 20.19 284 ASP A O 1
ATOM 2155 N N . PHE A 1 291 ? -18.903 23.892 -5.010 1.00 19.41 285 PHE A N 1
ATOM 2156 C CA . PHE A 1 291 ? -17.985 24.805 -4.362 1.00 19.33 285 PHE A CA 1
ATOM 2157 C C . PHE A 1 291 ? -18.079 26.191 -5.039 1.00 21.61 285 PHE A C 1
ATOM 2158 O O . PHE A 1 291 ? -17.984 27.229 -4.331 1.00 20.33 285 PHE A O 1
ATOM 2166 N N . LEU A 1 292 ? -18.258 26.179 -6.347 1.00 19.28 286 LEU A N 1
ATOM 2167 C CA . LEU A 1 292 ? -18.275 27.475 -7.101 1.00 19.56 286 LEU A CA 1
ATOM 2168 C C . LEU A 1 292 ? -19.478 28.346 -6.720 1.00 21.67 286 LEU A C 1
ATOM 2169 O O . LEU A 1 292 ? -19.401 29.578 -6.898 1.00 21.10 286 LEU A O 1
ATOM 2174 N N . LYS A 1 293 ? -20.534 27.713 -6.202 1.00 21.66 287 LYS A N 1
ATOM 2175 C CA . LYS A 1 293 ? -21.788 28.450 -5.895 1.00 24.25 287 LYS A CA 1
ATOM 2176 C C . LYS A 1 293 ? -21.630 29.578 -4.885 1.00 32.96 287 LYS A C 1
ATOM 2177 O O . LYS A 1 293 ? -22.365 30.551 -5.002 1.00 36.23 287 LYS A O 1
ATOM 2183 N N . GLU A 1 294 ? -20.655 29.520 -3.956 1.00 35.17 288 GLU A N 1
ATOM 2184 C CA . GLU A 1 294 ? -20.412 30.695 -3.016 1.00 37.26 288 GLU A CA 1
ATOM 2185 C C . GLU A 1 294 ? -19.347 31.749 -3.389 1.00 37.56 288 GLU A C 1
ATOM 2186 O O . GLU A 1 294 ? -19.260 32.910 -2.864 1.00 33.25 288 GLU A O 1
ATOM 2192 N N . LEU A 1 295 ? -18.556 31.395 -4.352 1.00 27.24 289 LEU A N 1
ATOM 2193 C CA . LEU A 1 295 ? -17.421 32.239 -4.711 1.00 28.90 289 LEU A CA 1
ATOM 2194 C C . LEU A 1 295 ? -17.743 33.596 -5.433 1.00 31.28 289 LEU A C 1
ATOM 2195 O O . LEU A 1 295 ? -17.235 33.878 -6.522 1.00 44.62 289 LEU A O 1
ATOM 2200 N N . HIS A 1 296 ? -18.528 34.433 -4.823 1.00 35.57 290 HIS A N 1
ATOM 2201 C CA . HIS A 1 296 ? -18.979 35.673 -5.464 1.00 41.30 290 HIS A CA 1
ATOM 2202 C C . HIS A 1 296 ? -19.005 36.721 -4.356 1.00 44.08 290 HIS A C 1
ATOM 2203 O O . HIS A 1 296 ? -19.016 36.357 -3.149 1.00 42.41 290 HIS A O 1
#

Solvent-accessible surface area: 12667 Å² total; per-residue (Å²): 178,52,56,37,38,160,136,14,75,24,60,9,1,16,0,11,0,69,0,10,76,13,96,97,0,19,110,5,0,44,71,3,4,49,8,110,77,50,27,101,67,89,41,74,137,124,124,62,16,15,0,10,0,0,41,4,75,11,79,87,16,3,1,0,28,0,20,53,42,82,78,56,114,158,34,95,38,27,87,0,7,5,8,0,0,2,4,51,103,52,0,106,150,15,0,97,46,0,76,94,103,57,14,83,28,76,52,96,24,10,77,40,134,83,35,96,69,25,12,0,40,0,54,0,44,36,22,0,48,0,20,0,11,63,30,84,134,26,93,13,28,1,0,4,0,13,2,60,0,5,59,3,86,71,0,11,85,0,3,60,93,1,0,24,7,134,56,45,113,98,96,81,16,81,127,114,133,54,16,13,0,15,0,0,58,49,83,22,76,123,20,4,0,3,17,0,12,52,42,84,67,57,90,149,33,57,60,35,75,0,10,17,34,5,2,0,0,0,79,38,1,105,109,1,4,126,2,0,56,102,4,19,168,111,24,29,22,145,36,96,103,124,28,10,62,48,109,84,98,93,18,63,22,0,5,0,26,2,25,21,31,4,67,2,13,0,13,13,32,92,6,19,89,107,75,41,159

InterPro domains:
  IPR004360 Glyoxalase/fosfomycin resistance/dioxygenase domain [PF00903] (50-170)
  IPR004360 Glyoxalase/fosfomycin resistance/dioxygenase domain [PF00903] (182-303)
  IPR004361 Glyoxalase I [TIGR00068] (49-174)
  IPR018146 Glyoxalase I, conserved site [PS00934] (182-203)
  IPR018146 Glyoxalase I, conserved site [PS00935] (116-128)
  IPR029068 Glyoxalase/Bleomycin resistance protein/Dihydroxybiphenyl dioxygenase [G3DSA:3.10.180.10] (22-175)
  IPR029068 Glyoxalase/Bleomycin resistance protein/Dihydroxybiphenyl dioxygenase [G3DSA:3.10.180.10] (176-315)
  IPR029068 Glyoxalase/Bleomycin resistance protein/Dihydroxybiphenyl dioxygenase [SSF54593] (49-175)
  IPR029068 Glyoxalase/Bleomycin resistance protein/Dihydroxybiphenyl dioxygenase [SSF54593] (180-307)
  IPR037523 Vicinal oxygen chelate (VOC), core domain [PS51819] (49-173)
  IPR037523 Vicinal oxygen chelate (VOC), core domain [PS51819] (179-307)

Secondary structure (DSSP, 8-state):
--THHHH---EEEEEEEE-S-HHHHHHHHHHTT-PEEEEEEEEGGGTEEEEEEESS-TTTS-EEEEEEETT-------SSEEEEEEEES-HHHHHHHHHHTT-EEEEEEEE-TTS--EEEEEE-TTS-EEEEEE-S--S-SEEEEEEE-S-HHHHHHHHHHHH--EEEEEEEEGGGTEEEEEEESS-GGGSPEEEEEEETT-------SSEEEEEEEES-HHHHHHHHHHHHHHH--EESS-SEEPTTT--EEEEEE-TT--EEEEEEHHHHHTT--

Foldseek 3Di:
DLCVLVVKDKAFQEWEWEAQDVVQQVCLCCQQVVKDFQDKADDVVQQWIWTWIFNDFRLPAYIYIYIYGPPHRAWFQWDFWAAWEFEDQDVQVSVVSSVVSVWAWPADWDADVVGHWTKTWTATPHGHIYIYTNAHDEPYRRQEGETEAQDVVLQQLLCCQLPVWDFQDWAADVVQQKIKTWTHDDHRRHGHTYIYMYGHPDHAIDNIRTGAAIEMEIQAQQSSVVSNVVSCVPRNKFWDAHWFADPPLRWTKTKIATRRGHIYIYTYSVSVVVPRD

Radius of gyration: 18.13 Å; Cα contacts (8 Å, |Δi|>4): 680; chains: 1; bounding box: 52×47×35 Å

Sequence (277 aa):
VVDWHKHDSKRMLHAVYRVGDLDRTIKYYTECFGMKLLRKRDVPDEKYTNAFLGFGPENTNFAVELTYNYGVDKYDIGTGFGHFAIANDDVYKLAENIKSKGGKITREPGPVKGGSTVIAFAQDPDGYMFQLIQRADTPEPLCQVMLRVGDLERRSIKFYEKALGMKLLRKKDVPDYKYTIAMMLGYADEDKTTVLELTYNYGVTEYSKGNAYAQVAIGTNDVYKSAEAVDLATKELGGKILRQPGPLPGINTKIASFVDPDGWKVVLVDNTDFLKELH

B-factor: mean 27.32, std 11.11, range [14.42, 80.66]

Organism: Zea mays (NCBI:txid4577)

CATH classification: 3.10.180.10 (+1 more: 3.10.180.10)